Protein AF-0000000071972652 (afdb_homodimer)

Sequence (276 aa):
MTGNQLDVIIDKKPIRALVDSGASFSVISDKYRRFLKKVLFADAKSVMLKVADGNFVRPIGKCVLRVRINNRELPFEFIVLSHCSHDVILGWDFLEASQAVIDCGQNELVLEDICRDSQRLTPGICMPPGTIHLSRILMTGNQLDVIIDKKPIRALVDSGASFSVISDKYRRFLKKVLFADAKSVMLKVADGNFVRPIGKCVLRVRINNRELPFEFIVLSHCSHDVILGWDFLEASQAVIDCGQNELVLEDICRDSQRLTPGICMPPGTIHLSRIL

Radius of gyration: 19.44 Å; Cα contacts (8 Å, |Δi|>4): 669; chains: 2; bounding box: 49×49×45 Å

Organism: Trichonephila clavipes (NCBI:txid2585209)

Structure (mmCIF, N/CA/C/O backbone):
data_AF-0000000071972652-model_v1
#
loop_
_entity.id
_entity.type
_entity.pdbx_description
1 polymer 'Transposon Ty3-I Gag-Pol polyprotein'
#
loop_
_atom_site.group_PDB
_atom_site.id
_atom_site.type_symbol
_atom_site.label_atom_id
_atom_site.label_alt_id
_atom_site.label_comp_id
_atom_site.label_asym_id
_atom_site.label_entity_id
_atom_site.label_seq_id
_atom_site.pdbx_PDB_ins_code
_atom_site.Cartn_x
_atom_site.Cartn_y
_atom_site.Cartn_z
_atom_site.occupancy
_atom_site.B_iso_or_equiv
_atom_site.auth_seq_id
_atom_site.auth_comp_id
_atom_site.auth_asym_id
_atom_site.auth_atom_id
_atom_site.pdbx_PDB_model_num
ATOM 1 N N . MET A 1 1 ? -10.797 -10.258 13.766 1 30.39 1 MET A N 1
ATOM 2 C CA . MET A 1 1 ? -10.359 -10.805 12.484 1 30.39 1 MET A CA 1
ATOM 3 C C . MET A 1 1 ? -10.211 -9.695 11.445 1 30.39 1 MET A C 1
ATOM 5 O O . MET A 1 1 ? -10.398 -9.93 10.25 1 30.39 1 MET A O 1
ATOM 9 N N . THR A 1 2 ? -10.133 -8.32 11.766 1 48.69 2 THR A N 1
ATOM 10 C CA . THR A 1 2 ? -10.188 -6.891 11.469 1 48.69 2 THR A CA 1
ATOM 11 C C . THR A 1 2 ? -8.891 -6.422 10.812 1 48.69 2 THR A C 1
ATOM 13 O O . THR A 1 2 ? -7.801 -6.844 11.203 1 48.69 2 THR A O 1
ATOM 16 N N . GLY A 1 3 ? -8.734 -6.484 9.391 1 73.44 3 GLY A N 1
ATOM 17 C CA . GLY A 1 3 ? -7.449 -5.969 8.93 1 73.44 3 GLY A CA 1
ATOM 18 C C . GLY A 1 3 ? -7.383 -5.793 7.426 1 73.44 3 GLY A C 1
ATOM 19 O O . GLY A 1 3 ? -8.422 -5.742 6.758 1 73.44 3 GLY A O 1
ATOM 20 N N . ASN A 1 4 ? -6.367 -5.473 6.852 1 89.19 4 ASN A N 1
ATOM 21 C CA . ASN A 1 4 ? -6.078 -5.168 5.457 1 89.19 4 ASN A CA 1
ATOM 22 C C . ASN A 1 4 ? -5.613 -6.406 4.695 1 89.19 4 ASN A C 1
ATOM 24 O O . ASN A 1 4 ? -4.887 -6.293 3.705 1 89.19 4 ASN A O 1
ATOM 28 N N . GLN A 1 5 ? -6.055 -7.641 5.215 1 91.5 5 GLN A N 1
ATOM 29 C CA . GLN A 1 5 ? -5.676 -8.883 4.543 1 91.5 5 GLN A CA 1
ATOM 30 C C . GLN A 1 5 ? -6.906 -9.68 4.121 1 91.5 5 GLN A C 1
ATOM 32 O O . GLN A 1 5 ? -7.969 -9.562 4.738 1 91.5 5 GLN A O 1
ATOM 37 N N . LEU A 1 6 ? -6.766 -10.477 3.072 1 88.5 6 LEU A N 1
ATOM 38 C CA . LEU A 1 6 ? -7.84 -11.266 2.469 1 88.5 6 LEU A CA 1
ATOM 39 C C . LEU A 1 6 ? -7.438 -12.727 2.348 1 88.5 6 LEU A C 1
ATOM 41 O O . LEU A 1 6 ? -6.328 -13.039 1.909 1 88.5 6 LEU A O 1
ATOM 45 N N . ASP A 1 7 ? -8.344 -13.57 2.762 1 88.38 7 ASP A N 1
ATOM 46 C CA . ASP A 1 7 ? -8.133 -14.992 2.508 1 88.38 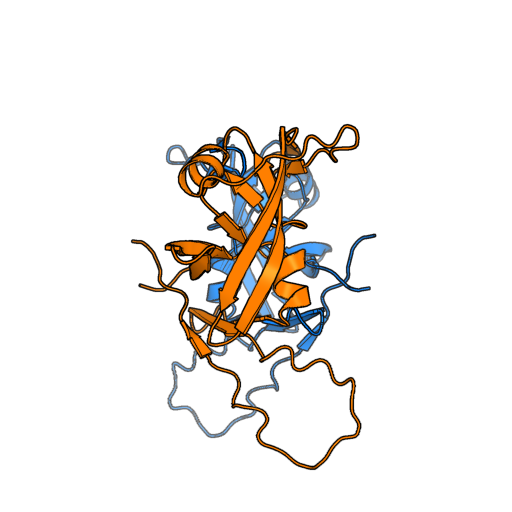7 ASP A CA 1
ATOM 47 C C . ASP A 1 7 ? -8.477 -15.352 1.064 1 88.38 7 ASP A C 1
ATOM 49 O O . ASP A 1 7 ? -9.617 -15.18 0.629 1 88.38 7 ASP A O 1
ATOM 53 N N . VAL A 1 8 ? -7.477 -15.852 0.406 1 89.56 8 VAL A N 1
ATOM 54 C CA . VAL A 1 8 ? -7.672 -16.234 -0.991 1 89.56 8 VAL A CA 1
ATOM 55 C C . VAL A 1 8 ? -7.023 -17.594 -1.255 1 89.56 8 VAL A C 1
ATOM 57 O O . VAL A 1 8 ? -6.25 -18.078 -0.432 1 89.56 8 VAL A O 1
ATOM 60 N N . ILE A 1 9 ? -7.547 -18.172 -2.346 1 93.06 9 ILE A N 1
ATOM 61 C CA . ILE A 1 9 ? -6.902 -19.391 -2.814 1 93.06 9 ILE A CA 1
ATOM 62 C C . ILE A 1 9 ? -6.051 -19.094 -4.047 1 93.06 9 ILE A C 1
ATOM 64 O O . ILE A 1 9 ? -6.547 -18.531 -5.027 1 93.06 9 ILE A O 1
ATOM 68 N N . ILE A 1 10 ? -4.781 -19.391 -3.92 1 96.31 10 ILE A N 1
ATOM 69 C CA . ILE A 1 10 ? -3.865 -19.219 -5.043 1 96.31 10 ILE A CA 1
ATOM 70 C C . ILE A 1 10 ? -3.23 -20.547 -5.406 1 96.31 10 ILE A C 1
ATOM 72 O O . ILE A 1 10 ? -2.588 -21.188 -4.57 1 96.31 10 ILE A O 1
ATOM 76 N N . ASP A 1 11 ? -3.43 -20.922 -6.645 1 97 11 ASP A N 1
ATOM 77 C CA . ASP A 1 11 ? -2.961 -22.219 -7.137 1 97 11 ASP A CA 1
ATOM 78 C C . ASP A 1 11 ? -3.334 -23.344 -6.176 1 97 11 ASP A C 1
ATOM 80 O O . ASP A 1 11 ? -2.48 -24.141 -5.781 1 97 11 ASP A O 1
ATOM 84 N N . LYS A 1 12 ? -4.59 -23.25 -5.77 1 94.5 12 LYS A N 1
ATOM 85 C CA . LYS A 1 12 ? -5.254 -24.281 -4.984 1 94.5 12 LYS A CA 1
ATOM 86 C C . LYS A 1 12 ? -4.75 -24.297 -3.545 1 94.5 12 LYS A C 1
ATOM 88 O O . LYS A 1 12 ? -5.043 -25.219 -2.785 1 94.5 12 LYS A O 1
ATOM 93 N N . LYS A 1 13 ? -3.951 -23.344 -3.119 1 96.81 13 LYS A N 1
ATOM 94 C CA . LYS A 1 13 ? -3.467 -23.203 -1.75 1 96.81 13 LYS A CA 1
ATOM 95 C C . LYS A 1 13 ? -4.074 -21.984 -1.072 1 96.81 13 LYS A C 1
ATOM 97 O O . LYS A 1 13 ? -4.062 -20.891 -1.634 1 96.81 13 LYS A O 1
ATOM 102 N N . PRO A 1 14 ? -4.719 -22.25 0.151 1 95 14 PRO A N 1
ATOM 103 C CA . PRO A 1 14 ? -5.223 -21.078 0.883 1 95 14 PRO A CA 1
ATOM 104 C C . PRO A 1 14 ? -4.102 -20.188 1.397 1 95 14 PRO A C 1
ATOM 106 O O . PRO A 1 14 ? -3.064 -20.672 1.848 1 95 14 PRO A O 1
ATOM 109 N N . ILE A 1 15 ? -4.211 -18.875 1.271 1 94.62 15 ILE A N 1
ATOM 110 C CA . ILE A 1 15 ? -3.213 -17.922 1.741 1 94.62 15 ILE A CA 1
ATOM 111 C C . ILE A 1 15 ? -3.898 -16.609 2.143 1 94.62 15 ILE A C 1
ATOM 113 O O . ILE A 1 15 ? -4.957 -16.266 1.612 1 94.62 15 ILE A O 1
ATOM 117 N N . ARG A 1 16 ? -3.324 -15.977 3.064 1 93.5 16 ARG A N 1
ATOM 118 C CA . ARG A 1 16 ? -3.738 -14.625 3.434 1 93.5 16 ARG A CA 1
ATOM 119 C C . ARG A 1 16 ? -2.91 -13.578 2.699 1 93.5 16 ARG A C 1
ATOM 121 O O . ARG A 1 16 ? -1.702 -13.469 2.916 1 93.5 16 ARG A O 1
ATOM 128 N N . ALA A 1 17 ? -3.564 -12.812 1.836 1 94.75 17 ALA A N 1
ATOM 129 C CA . ALA A 1 17 ? -2.879 -11.828 1.003 1 94.75 17 ALA A CA 1
ATOM 130 C C . ALA A 1 17 ? -3.111 -10.414 1.524 1 94.75 17 ALA A C 1
ATOM 132 O O . ALA A 1 17 ? -4.215 -10.078 1.962 1 94.75 17 ALA A O 1
ATOM 133 N N . LEU A 1 18 ? -2.068 -9.648 1.487 1 96 18 LEU A N 1
ATOM 134 C CA . LEU A 1 18 ? -2.225 -8.227 1.798 1 96 18 LEU A CA 1
ATOM 135 C C . LEU A 1 18 ? -2.963 -7.508 0.676 1 96 18 LEU A C 1
ATOM 137 O O . LEU A 1 18 ? -2.637 -7.68 -0.5 1 96 18 LEU A O 1
ATOM 141 N N . VAL A 1 19 ? -4.008 -6.777 0.982 1 94.94 19 VAL A N 1
ATOM 142 C CA . VAL A 1 19 ? -4.691 -5.891 0.045 1 94.94 19 VAL A CA 1
ATOM 143 C C . VAL A 1 19 ? -4.031 -4.512 0.059 1 94.94 19 VAL A C 1
ATOM 145 O O . VAL A 1 19 ? -4.074 -3.809 1.069 1 94.94 19 VAL A O 1
ATOM 148 N N . ASP A 1 20 ? -3.463 -4.137 -1.058 1 95.25 20 ASP A N 1
ATOM 149 C CA . ASP A 1 20 ? -2.625 -2.941 -1.092 1 95.25 20 ASP A CA 1
ATOM 150 C C . ASP A 1 20 ? -3.006 -2.037 -2.262 1 95.25 20 ASP A C 1
ATOM 152 O O . ASP A 1 20 ? -2.459 -2.17 -3.359 1 95.25 20 ASP A O 1
ATOM 156 N N . SER A 1 21 ? -3.873 -1.081 -2.014 1 94.69 21 SER A N 1
ATOM 157 C CA . SER A 1 21 ? -4.305 -0.151 -3.051 1 94.69 21 SER A CA 1
ATOM 158 C C . SER A 1 21 ? -3.186 0.812 -3.432 1 94.69 21 SER A C 1
ATOM 160 O O . SER A 1 21 ? -3.275 1.51 -4.445 1 94.69 21 SER A O 1
ATOM 162 N N . GLY A 1 22 ? -2.117 0.869 -2.68 1 95.31 22 GLY A N 1
ATOM 163 C CA . GLY A 1 22 ? -0.995 1.743 -2.979 1 95.31 22 GLY A CA 1
ATOM 164 C C . GLY A 1 22 ? 0.024 1.11 -3.906 1 95.31 22 GLY A C 1
ATOM 165 O O . GLY A 1 22 ? 0.873 1.804 -4.473 1 95.31 22 GLY A O 1
ATOM 166 N N . ALA A 1 23 ? 0.011 -0.151 -3.973 1 95.62 23 ALA A N 1
ATOM 167 C CA . ALA A 1 23 ? 0.896 -0.875 -4.883 1 95.62 23 ALA A CA 1
ATOM 168 C C . ALA A 1 23 ? 0.308 -0.934 -6.289 1 95.62 23 ALA A C 1
ATOM 170 O O . ALA A 1 23 ? -0.801 -1.438 -6.484 1 95.62 23 ALA A O 1
ATOM 171 N N . SER A 1 24 ? 1.055 -0.468 -7.227 1 93.62 24 SER A N 1
ATOM 172 C CA . SER A 1 24 ? 0.587 -0.474 -8.609 1 93.62 24 SER A CA 1
ATOM 173 C C . SER A 1 24 ? 0.413 -1.897 -9.133 1 93.62 24 SER A C 1
ATOM 175 O O . SER A 1 24 ? -0.514 -2.176 -9.891 1 93.62 24 SER A O 1
ATOM 177 N N . PHE A 1 25 ? 1.275 -2.807 -8.57 1 94.75 25 PHE A N 1
ATOM 178 C CA . PHE A 1 25 ? 1.298 -4.172 -9.094 1 94.75 25 PHE A CA 1
ATOM 179 C C . PHE A 1 25 ? 1.158 -5.18 -7.957 1 94.75 25 PHE A C 1
ATOM 181 O O . PHE A 1 25 ? 1.588 -4.922 -6.832 1 94.75 25 PHE A O 1
ATOM 188 N N . SER A 1 26 ? 0.604 -6.324 -8.32 1 96.69 26 SER A N 1
ATOM 189 C CA . SER A 1 26 ? 0.567 -7.461 -7.406 1 96.69 26 SER A CA 1
ATOM 190 C C . SER A 1 26 ? 1.92 -8.164 -7.34 1 96.69 26 SER A C 1
ATOM 192 O O . SER A 1 26 ? 2.613 -8.281 -8.352 1 96.69 26 SER A O 1
ATOM 194 N N . VAL A 1 27 ? 2.236 -8.602 -6.16 1 97.5 27 VAL A N 1
ATOM 195 C CA . VAL A 1 27 ? 3.574 -9.125 -5.902 1 97.5 27 VAL A CA 1
ATOM 196 C C . VAL A 1 27 ? 3.48 -10.453 -5.16 1 97.5 27 VAL A C 1
ATOM 198 O O . VAL A 1 27 ? 2.592 -10.648 -4.328 1 97.5 27 VAL A O 1
ATOM 201 N N . ILE A 1 28 ? 4.363 -11.344 -5.43 1 98.44 28 ILE A N 1
ATOM 202 C CA . ILE A 1 28 ? 4.551 -12.57 -4.668 1 98.44 28 ILE A CA 1
ATOM 203 C C . ILE A 1 28 ? 6.02 -12.703 -4.262 1 98.44 28 ILE A C 1
ATOM 205 O O . ILE A 1 28 ? 6.914 -12.297 -5.004 1 98.44 28 ILE A O 1
ATOM 209 N N . SER A 1 29 ? 6.234 -13.227 -3.1 1 98.31 29 SER A N 1
ATOM 210 C CA . SER A 1 29 ? 7.605 -13.516 -2.686 1 98.31 29 SER A CA 1
ATOM 211 C C . SER A 1 29 ? 8.172 -14.719 -3.436 1 98.31 29 SER A C 1
ATOM 213 O O . SER A 1 29 ? 7.441 -15.664 -3.744 1 98.31 29 SER A O 1
ATOM 215 N N . ASP A 1 30 ? 9.5 -14.648 -3.646 1 98.06 30 ASP A N 1
ATOM 216 C CA . ASP A 1 30 ? 10.133 -15.781 -4.309 1 98.06 30 ASP A CA 1
ATOM 217 C C . ASP A 1 30 ? 9.984 -17.047 -3.48 1 98.06 30 ASP A C 1
ATOM 219 O O . ASP A 1 30 ? 9.828 -18.141 -4.031 1 98.06 30 ASP A O 1
ATOM 223 N N . LYS A 1 31 ? 10.094 -16.906 -2.203 1 98.25 31 LYS A N 1
ATOM 224 C CA . LYS A 1 31 ? 9.914 -18.047 -1.309 1 98.25 31 LYS A CA 1
ATOM 225 C C . LYS A 1 31 ? 8.57 -18.719 -1.55 1 98.25 31 LYS A C 1
ATOM 227 O O . LYS A 1 31 ? 8.508 -19.953 -1.695 1 98.25 31 LYS A O 1
ATOM 232 N N . TYR A 1 32 ? 7.555 -17.969 -1.683 1 98.62 32 TYR A N 1
ATOM 233 C CA . TYR A 1 32 ? 6.23 -18.547 -1.839 1 98.62 32 TYR A CA 1
ATOM 234 C C . TYR A 1 32 ? 6.027 -19.062 -3.256 1 98.62 32 TYR A C 1
ATOM 236 O O . TYR A 1 32 ? 5.367 -20.094 -3.459 1 98.62 32 TYR A O 1
ATOM 244 N N . ARG A 1 33 ? 6.465 -18.312 -4.199 1 98.31 33 ARG A N 1
ATOM 245 C CA . ARG A 1 33 ? 6.434 -18.797 -5.578 1 98.31 33 ARG A CA 1
ATOM 246 C C . ARG A 1 33 ? 7.031 -20.188 -5.68 1 98.31 33 ARG A C 1
ATOM 248 O O . ARG A 1 33 ? 6.477 -21.062 -6.355 1 98.31 33 ARG A O 1
ATOM 255 N N . ARG A 1 34 ? 8.172 -20.391 -5.059 1 98.44 34 ARG A N 1
ATOM 256 C CA . ARG A 1 34 ? 8.844 -21.688 -5.066 1 98.44 34 ARG A CA 1
ATOM 257 C C . ARG A 1 34 ? 8.016 -22.75 -4.352 1 98.44 34 ARG A C 1
ATOM 259 O O . ARG A 1 34 ? 7.957 -23.906 -4.785 1 98.44 34 ARG A O 1
ATOM 266 N N . PHE A 1 35 ? 7.477 -22.312 -3.283 1 98.44 35 PHE A N 1
ATOM 267 C CA . PHE A 1 35 ? 6.59 -23.203 -2.549 1 98.44 35 PHE A CA 1
ATOM 268 C C . PHE A 1 35 ? 5.465 -23.719 -3.443 1 98.44 35 PHE A C 1
ATOM 270 O O . PHE A 1 35 ? 5.105 -24.891 -3.391 1 98.44 35 PHE A O 1
ATOM 277 N N . LEU A 1 36 ? 4.934 -22.844 -4.32 1 98.06 36 LEU A N 1
ATOM 278 C CA . LEU A 1 36 ? 3.844 -23.188 -5.227 1 98.06 36 LEU A CA 1
ATOM 279 C C . LEU A 1 36 ? 4.375 -23.922 -6.457 1 98.06 36 LEU A C 1
ATOM 281 O O . LEU A 1 36 ? 3.598 -24.344 -7.316 1 98.06 36 LEU A O 1
ATOM 285 N N . LYS A 1 37 ? 5.691 -23.953 -6.609 1 97.88 37 LYS A N 1
ATOM 286 C CA . LYS A 1 37 ? 6.363 -24.594 -7.734 1 97.88 37 LYS A CA 1
ATOM 287 C C . LYS A 1 37 ? 5.984 -23.922 -9.055 1 97.88 37 LYS A C 1
ATOM 289 O O . LYS A 1 37 ? 5.66 -24.594 -10.031 1 97.88 37 LYS A O 1
ATOM 294 N N . LYS A 1 38 ? 6.035 -22.625 -9.062 1 97.75 38 LYS A N 1
ATOM 295 C CA . LYS A 1 38 ? 5.676 -21.859 -10.258 1 97.75 38 LYS A CA 1
ATOM 296 C C . LYS A 1 38 ? 6.922 -21.406 -11.008 1 97.75 38 LYS A C 1
ATOM 298 O O . LYS A 1 38 ? 7.926 -21.031 -10.398 1 97.75 38 LYS A O 1
ATOM 303 N N . VAL A 1 39 ? 6.852 -21.391 -12.25 1 97.06 39 VAL A N 1
ATOM 304 C CA . VAL A 1 39 ? 7.953 -20.969 -13.109 1 97.06 39 VAL A CA 1
ATOM 305 C C . VAL A 1 39 ? 8.18 -19.469 -12.969 1 97.06 39 VAL A C 1
ATOM 307 O O . VAL A 1 39 ? 7.219 -18.688 -12.891 1 97.06 39 VAL A O 1
ATOM 310 N N . LEU A 1 40 ? 9.422 -19.078 -12.938 1 96.56 40 LEU A N 1
ATOM 311 C CA . LEU A 1 40 ? 9.828 -17.672 -12.945 1 96.56 40 LEU A CA 1
ATOM 312 C C . LEU A 1 40 ? 10.203 -17.219 -14.352 1 96.56 40 LEU A C 1
ATOM 314 O O . LEU A 1 40 ? 11.062 -17.828 -14.992 1 96.56 40 LEU A O 1
ATOM 318 N N . PHE A 1 41 ? 9.539 -16.172 -14.812 1 95.06 41 PHE A N 1
ATOM 319 C CA . PHE A 1 41 ? 9.891 -15.578 -16.094 1 95.06 41 PHE A CA 1
ATOM 320 C C . PHE A 1 41 ? 10.766 -14.352 -15.906 1 95.06 41 PHE A C 1
ATOM 322 O O . PHE A 1 41 ? 10.312 -13.328 -15.383 1 95.06 41 PHE A O 1
ATOM 329 N N . ALA A 1 42 ? 12.008 -14.562 -16.266 1 86.88 42 ALA A N 1
ATOM 330 C CA . ALA A 1 42 ? 12.914 -13.43 -16.156 1 86.88 42 ALA A CA 1
ATOM 331 C C . ALA A 1 42 ? 12.555 -12.344 -17.172 1 86.88 42 ALA A C 1
ATOM 333 O O . ALA A 1 42 ? 12.133 -12.641 -18.281 1 86.88 42 ALA A O 1
ATOM 334 N N . ASP A 1 43 ? 12.234 -11.188 -16.656 1 73.12 43 ASP A N 1
ATOM 335 C CA . ASP A 1 43 ? 11.914 -10.086 -17.562 1 73.12 43 ASP A CA 1
ATOM 336 C C . ASP A 1 43 ? 12.984 -9 -17.5 1 73.12 43 ASP A C 1
ATOM 338 O O . ASP A 1 43 ? 13.133 -8.32 -16.484 1 73.12 43 ASP A O 1
ATOM 342 N N . ALA A 1 44 ? 13.867 -8.969 -18.594 1 63.59 44 ALA A N 1
ATOM 343 C CA . ALA A 1 44 ? 14.906 -7.953 -18.703 1 63.59 44 ALA A CA 1
ATOM 344 C C . ALA A 1 44 ? 14.328 -6.551 -18.562 1 63.59 44 ALA A C 1
ATOM 346 O O . ALA A 1 44 ? 15.039 -5.609 -18.203 1 63.59 44 ALA A O 1
ATOM 347 N N . LYS A 1 45 ? 13.117 -6.539 -18.859 1 66 45 LYS A N 1
ATOM 348 C CA . LYS A 1 45 ? 12.523 -5.207 -18.859 1 66 45 LYS A CA 1
ATOM 349 C C . LYS A 1 45 ? 11.797 -4.926 -17.547 1 66 45 LYS A C 1
ATOM 351 O O . LYS A 1 45 ? 10.945 -4.039 -17.484 1 66 45 LYS A O 1
ATOM 356 N N . SER A 1 46 ? 12.297 -5.633 -16.562 1 72.69 46 SER A N 1
ATOM 357 C CA . SER A 1 46 ? 11.602 -5.535 -15.289 1 72.69 46 SER A CA 1
ATOM 358 C C . SER A 1 46 ? 11.594 -4.102 -14.773 1 72.69 46 SER A C 1
ATOM 360 O O . SER A 1 46 ? 12.602 -3.396 -14.867 1 72.69 46 SER A O 1
ATOM 362 N N . VAL A 1 47 ? 10.469 -3.549 -14.547 1 78.25 47 VAL A N 1
ATOM 363 C CA . VAL A 1 47 ? 10.273 -2.217 -13.984 1 78.25 47 VAL A CA 1
ATOM 364 C C . VAL A 1 47 ? 10.734 -2.195 -12.531 1 78.25 47 VAL A C 1
ATOM 366 O O . VAL A 1 47 ? 10.492 -3.143 -11.781 1 78.25 47 VAL A O 1
ATOM 369 N N . MET A 1 48 ? 11.523 -1.211 -12.18 1 90.69 48 MET A N 1
ATOM 370 C CA . MET A 1 48 ? 11.859 -0.964 -10.781 1 90.69 48 MET A CA 1
ATOM 371 C C . MET A 1 48 ? 10.633 -0.529 -9.984 1 90.69 48 MET A C 1
ATOM 373 O O . MET A 1 48 ? 9.844 0.291 -10.461 1 90.69 48 MET A O 1
ATOM 377 N N . LEU A 1 49 ? 10.484 -1.141 -8.828 1 92.94 49 LEU A N 1
ATOM 378 C CA . LEU A 1 49 ? 9.367 -0.771 -7.969 1 92.94 49 LEU A CA 1
ATOM 379 C C . LEU A 1 49 ? 9.805 0.241 -6.914 1 92.94 49 LEU A C 1
ATOM 381 O O . LEU A 1 49 ? 10.781 0.012 -6.199 1 92.94 49 LEU A O 1
ATOM 385 N N . LYS A 1 50 ? 9.141 1.38 -6.867 1 93.56 50 LYS A N 1
ATOM 386 C CA . LYS A 1 50 ? 9.375 2.348 -5.801 1 93.56 50 LYS A CA 1
ATOM 387 C C . LYS A 1 50 ? 8.648 1.944 -4.52 1 93.56 50 LYS A C 1
ATOM 389 O O . LYS A 1 50 ? 7.457 1.626 -4.555 1 93.56 50 LYS A O 1
ATOM 394 N N . VAL A 1 51 ? 9.383 1.875 -3.43 1 93.81 51 VAL A N 1
ATOM 395 C CA . VAL A 1 51 ? 8.766 1.481 -2.166 1 93.81 51 VAL A CA 1
ATOM 396 C C . VAL A 1 51 ? 8.594 2.705 -1.269 1 93.81 51 VAL A C 1
ATOM 398 O O . VAL A 1 51 ? 9.031 3.805 -1.621 1 93.81 51 VAL A O 1
ATOM 401 N N . ALA A 1 52 ? 7.969 2.598 -0.161 1 92.75 52 ALA A N 1
ATOM 402 C CA . ALA A 1 52 ? 7.461 3.697 0.655 1 92.75 52 ALA A CA 1
ATOM 403 C C . ALA A 1 52 ? 8.586 4.645 1.059 1 92.75 52 ALA A C 1
ATOM 405 O O . ALA A 1 52 ? 8.383 5.859 1.13 1 92.75 52 ALA A O 1
ATOM 406 N N . ASP A 1 53 ? 9.727 4.133 1.285 1 92.12 53 ASP A N 1
ATOM 407 C CA . ASP A 1 53 ? 10.812 4.98 1.757 1 92.12 53 ASP A CA 1
ATOM 408 C C . ASP A 1 53 ? 11.531 5.66 0.589 1 92.12 53 ASP A C 1
ATOM 410 O O . ASP A 1 53 ? 12.57 6.289 0.773 1 92.12 53 ASP A O 1
ATOM 414 N N . GLY A 1 54 ? 11.031 5.453 -0.579 1 93.25 54 GLY A N 1
ATOM 415 C CA . GLY A 1 54 ? 11.555 6.145 -1.745 1 93.25 54 GLY A CA 1
ATOM 416 C C . GLY A 1 54 ? 12.602 5.34 -2.496 1 93.25 54 GLY A C 1
ATOM 417 O O . GLY A 1 54 ? 13.008 5.715 -3.596 1 93.25 54 GLY A O 1
ATOM 418 N N . ASN A 1 55 ? 13.055 4.238 -1.954 1 93.06 55 ASN A N 1
ATOM 419 C CA . ASN A 1 55 ? 14.008 3.381 -2.643 1 93.06 55 ASN A CA 1
ATOM 420 C C . ASN A 1 55 ? 13.336 2.555 -3.736 1 93.06 55 ASN A C 1
ATOM 422 O O . ASN A 1 55 ? 12.109 2.449 -3.771 1 93.06 55 ASN A O 1
ATOM 426 N N . PHE A 1 56 ? 14.227 2.055 -4.543 1 93.81 56 PHE A N 1
ATOM 427 C CA . PHE A 1 56 ? 13.742 1.196 -5.617 1 93.81 56 PHE A CA 1
ATOM 428 C C . PHE A 1 56 ? 14.172 -0.249 -5.387 1 93.81 56 PHE A C 1
ATOM 430 O O . PHE A 1 56 ? 15.25 -0.507 -4.848 1 93.81 56 PHE A O 1
ATOM 437 N N . VAL A 1 57 ? 13.281 -1.157 -5.816 1 93.69 57 VAL A N 1
ATOM 438 C CA . VAL A 1 57 ? 13.586 -2.582 -5.734 1 93.69 57 VAL A CA 1
ATOM 439 C C . VAL A 1 57 ? 13.469 -3.215 -7.121 1 93.69 57 VAL A C 1
ATOM 441 O O . VAL A 1 57 ? 12.523 -2.938 -7.859 1 93.69 57 VAL A O 1
ATOM 444 N N . ARG A 1 58 ? 14.461 -4.039 -7.391 1 93.81 58 ARG A N 1
ATOM 445 C CA . ARG A 1 58 ? 14.445 -4.75 -8.664 1 93.81 58 ARG A CA 1
ATOM 446 C C . ARG A 1 58 ? 13.758 -6.105 -8.523 1 93.81 58 ARG A C 1
ATOM 448 O O . ARG A 1 58 ? 14.242 -6.973 -7.789 1 93.81 58 ARG A O 1
ATOM 455 N N . PRO A 1 59 ? 12.688 -6.332 -9.195 1 95.62 59 PRO A N 1
ATOM 456 C CA . PRO A 1 59 ? 12.109 -7.676 -9.211 1 95.62 59 PRO A CA 1
ATOM 457 C C . PRO A 1 59 ? 13.023 -8.703 -9.883 1 95.62 59 PRO A C 1
ATOM 459 O O . PRO A 1 59 ? 13.844 -8.344 -10.727 1 95.62 59 PRO A O 1
ATOM 462 N N . ILE A 1 60 ? 12.898 -9.922 -9.5 1 95.5 60 ILE A N 1
ATOM 463 C CA . ILE A 1 60 ? 13.727 -10.953 -10.109 1 95.5 60 ILE A CA 1
ATOM 464 C C . ILE A 1 60 ? 13 -11.562 -11.312 1 95.5 60 ILE A C 1
ATOM 466 O O . ILE A 1 60 ? 13.578 -12.344 -12.062 1 95.5 60 ILE A O 1
ATOM 470 N N . GLY A 1 61 ? 11.703 -11.18 -11.492 1 96.25 61 GLY A N 1
ATOM 471 C CA . GLY A 1 61 ? 10.906 -11.656 -12.609 1 96.25 61 GLY A CA 1
ATOM 472 C C . GLY A 1 61 ? 9.414 -11.586 -12.359 1 96.25 61 GLY A C 1
ATOM 473 O O . GLY A 1 61 ? 8.953 -10.766 -11.57 1 96.25 61 GLY A O 1
ATOM 474 N N . LYS A 1 62 ? 8.703 -12.328 -13.18 1 96.88 62 LYS A N 1
ATOM 475 C CA . LYS A 1 62 ? 7.246 -12.43 -13.07 1 96.88 62 LYS A CA 1
ATOM 476 C C . LYS A 1 62 ? 6.793 -13.883 -13.078 1 96.88 62 LYS A C 1
ATOM 478 O O . LYS A 1 62 ? 7.543 -14.773 -13.484 1 96.88 62 LYS A O 1
ATOM 483 N N . CYS A 1 63 ? 5.656 -14.117 -12.617 1 96.94 63 CYS A N 1
ATOM 484 C CA . CYS A 1 63 ? 5.012 -15.422 -12.719 1 96.94 63 CYS A CA 1
ATOM 485 C C . CYS A 1 63 ? 3.5 -15.281 -12.852 1 96.94 63 CYS A C 1
ATOM 487 O O . CYS A 1 63 ? 2.951 -14.211 -12.586 1 96.94 63 CYS A O 1
ATOM 489 N N . VAL A 1 64 ? 2.883 -16.281 -13.352 1 97.38 64 VAL A N 1
ATOM 490 C CA . VAL A 1 64 ? 1.43 -16.312 -13.484 1 97.38 64 VAL A CA 1
ATOM 491 C C . VAL A 1 64 ? 0.833 -17.312 -12.492 1 97.38 64 VAL A C 1
ATOM 493 O O . VAL A 1 64 ? 1.279 -18.453 -12.414 1 97.38 64 VAL A O 1
ATOM 496 N N . LEU A 1 65 ? -0.102 -16.859 -11.75 1 97.69 65 LEU A N 1
ATOM 497 C CA . LEU A 1 65 ? -0.788 -17.688 -10.766 1 97.69 65 LEU A CA 1
ATOM 498 C C . LEU A 1 65 ? -2.291 -17.719 -11.031 1 97.69 65 LEU A C 1
ATOM 500 O O . LEU A 1 65 ? -2.828 -16.797 -11.664 1 97.69 65 LEU A O 1
ATOM 504 N N . ARG A 1 66 ? -2.912 -18.734 -10.562 1 96.44 66 ARG A N 1
ATOM 505 C CA . ARG A 1 66 ? -4.371 -18.797 -10.602 1 96.44 66 ARG A CA 1
ATOM 506 C C . ARG A 1 66 ? -4.977 -18.344 -9.273 1 96.44 66 ARG A C 1
ATOM 508 O O . ARG A 1 66 ? -4.773 -19 -8.242 1 96.44 66 ARG A O 1
ATOM 515 N N . VAL A 1 67 ? -5.66 -17.312 -9.312 1 94.31 67 VAL A N 1
ATOM 516 C CA . VAL A 1 67 ? -6.273 -16.75 -8.117 1 94.31 67 VAL A CA 1
ATOM 517 C C . VAL A 1 67 ? -7.762 -17.094 -8.086 1 94.31 67 VAL A C 1
ATOM 519 O O . VAL A 1 67 ? -8.484 -16.859 -9.062 1 94.31 67 VAL A O 1
ATOM 522 N N . ARG A 1 68 ? -8.148 -17.641 -7.066 1 88.94 68 ARG A N 1
ATOM 523 C CA . ARG A 1 68 ? -9.562 -17.969 -6.898 1 88.94 68 ARG A CA 1
ATOM 524 C C . ARG A 1 68 ? -10.203 -17.094 -5.824 1 88.94 68 ARG A C 1
ATOM 526 O O . ARG A 1 68 ? -9.742 -17.078 -4.68 1 88.94 68 ARG A O 1
ATOM 533 N N . ILE A 1 69 ? -11.078 -16.375 -6.219 1 76.38 69 ILE A N 1
ATOM 534 C CA . ILE A 1 69 ? -11.922 -15.609 -5.316 1 76.38 69 ILE A CA 1
ATOM 535 C C . ILE A 1 69 ? -13.391 -15.984 -5.531 1 76.38 69 ILE A C 1
ATOM 537 O O . ILE A 1 69 ? -13.883 -15.969 -6.66 1 76.38 69 ILE A O 1
ATOM 541 N N . ASN A 1 70 ? -13.961 -16.328 -4.43 1 72.25 70 ASN A N 1
ATOM 542 C CA . ASN A 1 70 ? -15.312 -16.891 -4.512 1 72.25 70 ASN A CA 1
ATOM 543 C C . ASN A 1 70 ? -15.375 -18.062 -5.48 1 72.25 70 ASN A C 1
ATOM 545 O O . ASN A 1 70 ? -14.641 -19.047 -5.324 1 72.25 70 ASN A O 1
ATOM 549 N N . ASN A 1 71 ? -16 -18.078 -6.523 1 70.88 71 ASN A N 1
ATOM 550 C CA . ASN A 1 71 ? -16.156 -19.25 -7.395 1 70.88 71 ASN A CA 1
ATOM 551 C C . ASN A 1 71 ? -15.562 -19 -8.773 1 70.88 71 ASN A C 1
ATOM 553 O O . ASN A 1 71 ? -15.914 -19.672 -9.742 1 70.88 71 ASN A O 1
ATOM 557 N N . ARG A 1 72 ? -14.711 -18.094 -8.789 1 78.56 72 ARG A N 1
ATOM 558 C CA . ARG A 1 72 ? -14.031 -17.797 -10.047 1 78.56 72 ARG A CA 1
ATOM 559 C C . ARG A 1 72 ? -12.516 -17.891 -9.891 1 78.56 72 ARG A C 1
ATOM 561 O O . ARG A 1 72 ? -11.969 -17.453 -8.875 1 78.56 72 ARG A O 1
ATOM 568 N N . GLU A 1 73 ? -11.961 -18.656 -10.828 1 87.62 73 GLU A N 1
ATOM 569 C CA . GLU A 1 73 ? -10.508 -18.781 -10.867 1 87.62 73 GLU A CA 1
ATOM 570 C C . GLU A 1 73 ? -9.93 -18.172 -12.141 1 87.62 73 GLU A C 1
ATOM 572 O O . GLU A 1 73 ? -10.359 -18.516 -13.25 1 87.62 73 GLU A O 1
ATOM 577 N N . LEU A 1 74 ? -9.031 -17.25 -12.07 1 87.06 74 LEU A N 1
ATOM 578 C CA . LEU A 1 74 ? -8.445 -16.609 -13.234 1 87.06 74 LEU A CA 1
ATOM 579 C C . LEU A 1 74 ? -6.93 -16.516 -13.094 1 87.06 74 LEU A C 1
ATOM 581 O O . LEU A 1 74 ? -6.414 -16.281 -12 1 87.06 74 LEU A O 1
ATOM 585 N N . PRO A 1 75 ? -6.348 -16.672 -14.289 1 95.06 75 PRO A N 1
ATOM 586 C CA . PRO A 1 75 ? -4.906 -16.422 -14.273 1 95.06 75 PRO A CA 1
ATOM 587 C C . PRO A 1 75 ? -4.559 -14.945 -14.117 1 95.06 75 PRO A C 1
ATOM 589 O O . PRO A 1 75 ? -5.254 -14.086 -14.664 1 95.06 75 PRO A O 1
ATOM 592 N N . PHE A 1 76 ? -3.51 -14.664 -13.328 1 95.75 76 PHE A N 1
ATOM 593 C CA . PHE A 1 76 ? -3.07 -13.297 -13.094 1 95.75 76 PHE A CA 1
ATOM 594 C C . PHE A 1 76 ? -1.554 -13.227 -12.961 1 95.75 76 PHE A C 1
ATOM 596 O O . PHE A 1 76 ? -0.934 -14.141 -12.414 1 95.75 76 PHE A O 1
ATOM 603 N N . GLU A 1 77 ? -0.966 -12.156 -13.422 1 96.56 77 GLU A N 1
ATOM 604 C CA . GLU A 1 77 ? 0.484 -11.992 -13.391 1 96.56 77 GLU A CA 1
ATOM 605 C C . GLU A 1 77 ? 0.935 -11.289 -12.117 1 96.56 77 GLU A C 1
ATOM 607 O O . GLU A 1 77 ? 0.336 -10.297 -11.711 1 96.56 77 GLU A O 1
ATOM 612 N N . PHE A 1 78 ? 1.928 -11.883 -11.539 1 96.88 78 PHE A N 1
ATOM 613 C CA . PHE A 1 78 ? 2.535 -11.312 -10.344 1 96.88 78 PHE A CA 1
ATOM 614 C C . PHE A 1 78 ? 4 -10.969 -10.594 1 96.88 78 PHE A C 1
ATOM 616 O O . PHE A 1 78 ? 4.699 -11.695 -11.305 1 96.88 78 PHE A O 1
ATOM 623 N N . ILE A 1 79 ? 4.43 -9.844 -10.023 1 96.94 79 ILE A N 1
ATOM 624 C CA . ILE A 1 79 ? 5.852 -9.539 -9.938 1 96.94 79 ILE A CA 1
ATOM 625 C C . ILE A 1 79 ? 6.477 -10.32 -8.789 1 96.94 79 ILE A C 1
ATOM 627 O O . ILE A 1 79 ? 5.891 -10.422 -7.707 1 96.94 79 ILE A O 1
ATOM 631 N N . VAL A 1 80 ? 7.664 -10.836 -9.008 1 97.25 80 VAL A N 1
ATOM 632 C CA . VAL A 1 80 ? 8.305 -11.648 -7.98 1 97.25 80 VAL A CA 1
ATOM 633 C C . VAL A 1 80 ? 9.461 -10.875 -7.348 1 97.25 80 VAL A C 1
ATOM 635 O O . VAL A 1 80 ? 10.352 -10.398 -8.047 1 97.25 80 VAL A O 1
ATOM 638 N N . LEU A 1 81 ? 9.461 -10.781 -6.055 1 96.88 81 LEU A N 1
ATOM 639 C CA . LEU A 1 81 ? 10.562 -10.188 -5.305 1 96.88 81 LEU A CA 1
ATOM 640 C C . LEU A 1 81 ? 11.328 -11.258 -4.527 1 96.88 81 LEU A C 1
ATOM 642 O O . LEU A 1 81 ? 10.727 -12.18 -3.971 1 96.88 81 LEU A O 1
ATOM 646 N N . SER A 1 82 ? 12.68 -11.031 -4.5 1 96.5 82 SER A N 1
ATOM 647 C CA . SER A 1 82 ? 13.5 -11.938 -3.703 1 96.5 82 SER A CA 1
ATOM 648 C C . SER A 1 82 ? 13.141 -11.852 -2.225 1 96.5 82 SER A C 1
ATOM 650 O O . SER A 1 82 ? 13.086 -12.875 -1.534 1 96.5 82 SER A O 1
ATOM 652 N N . HIS A 1 83 ? 12.969 -10.633 -1.748 1 96.12 83 HIS A N 1
ATOM 653 C CA . HIS A 1 83 ? 12.516 -10.344 -0.393 1 96.12 83 HIS A CA 1
ATOM 654 C C . HIS A 1 83 ? 11.266 -9.461 -0.406 1 96.12 83 HIS A C 1
ATOM 656 O O . HIS A 1 83 ? 11.211 -8.469 -1.134 1 96.12 83 HIS A O 1
ATOM 662 N N . CYS A 1 84 ? 10.297 -9.945 0.298 1 96.94 84 CYS A N 1
ATOM 663 C CA . CYS A 1 84 ? 9.008 -9.266 0.332 1 96.94 84 CYS A CA 1
ATOM 664 C C . CYS A 1 84 ? 8.43 -9.266 1.742 1 96.94 84 CYS A C 1
ATOM 666 O O . CYS A 1 84 ? 8.656 -10.203 2.512 1 96.94 84 CYS A O 1
ATOM 668 N N . SER A 1 85 ? 7.688 -8.281 2.006 1 96.5 85 SER A N 1
ATOM 669 C CA . SER A 1 85 ? 7.102 -8.156 3.338 1 96.5 85 SER A CA 1
ATOM 670 C C . SER A 1 85 ? 6.027 -9.211 3.574 1 96.5 85 SER A C 1
ATOM 672 O O . SER A 1 85 ? 5.754 -9.578 4.719 1 96.5 85 SER A O 1
ATOM 674 N N . HIS A 1 86 ? 5.367 -9.672 2.562 1 97.31 86 HIS A N 1
ATOM 675 C CA . HIS A 1 86 ? 4.293 -10.656 2.598 1 97.31 86 HIS A CA 1
ATOM 676 C C . HIS A 1 86 ? 4.496 -11.727 1.53 1 97.31 86 HIS A C 1
ATOM 678 O O . HIS A 1 86 ? 5.227 -11.516 0.56 1 97.31 86 HIS A O 1
ATOM 684 N N . ASP A 1 87 ? 3.869 -12.812 1.746 1 98 87 ASP A N 1
ATOM 685 C CA . ASP A 1 87 ? 3.928 -13.852 0.719 1 98 87 ASP A CA 1
ATOM 686 C C . ASP A 1 87 ? 3.229 -13.398 -0.56 1 98 87 ASP A C 1
ATOM 688 O O . ASP A 1 87 ? 3.699 -13.672 -1.664 1 98 87 ASP A O 1
ATOM 692 N N . VAL A 1 88 ? 2.078 -12.727 -0.375 1 97.5 88 VAL A N 1
ATOM 693 C CA . VAL A 1 88 ? 1.313 -12.219 -1.511 1 97.5 88 VAL A CA 1
ATOM 694 C C . VAL A 1 88 ? 0.768 -10.828 -1.19 1 97.5 88 VAL A C 1
ATOM 696 O O . VAL A 1 88 ? 0.207 -10.609 -0.115 1 97.5 88 VAL A O 1
ATOM 699 N N . ILE A 1 89 ? 0.977 -9.953 -2.066 1 97.38 89 ILE A N 1
ATOM 700 C CA . ILE A 1 89 ? 0.388 -8.617 -2.053 1 97.38 89 ILE A CA 1
ATOM 701 C C . ILE A 1 89 ? -0.504 -8.438 -3.277 1 97.38 89 ILE A C 1
ATOM 703 O O . ILE A 1 89 ? -0.052 -8.602 -4.414 1 97.38 89 ILE A O 1
ATOM 707 N N . LEU A 1 90 ? -1.747 -8.188 -3.057 1 95.75 90 LEU A N 1
ATOM 708 C CA . LEU A 1 90 ? -2.654 -7.832 -4.141 1 95.75 90 LEU A CA 1
ATOM 709 C C . LEU A 1 90 ? -2.682 -6.324 -4.355 1 95.75 90 LEU A C 1
ATOM 711 O O . LEU A 1 90 ? -3.195 -5.582 -3.514 1 95.75 90 LEU A O 1
ATOM 715 N N . GLY A 1 91 ? -2.148 -5.93 -5.445 1 95.88 91 GLY A N 1
ATOM 716 C CA . GLY A 1 91 ? -2.035 -4.512 -5.746 1 95.88 91 GLY A CA 1
ATOM 717 C C . GLY A 1 91 ? -3.207 -3.975 -6.547 1 95.88 91 GLY A C 1
ATOM 718 O O . GLY A 1 91 ? -4.207 -4.672 -6.734 1 95.88 91 GLY A O 1
ATOM 719 N N . TRP A 1 92 ? -3.014 -2.732 -6.973 1 93.75 92 TRP A N 1
ATOM 720 C CA . TRP A 1 92 ? -4.07 -2.016 -7.676 1 93.75 92 TRP A CA 1
ATOM 721 C C . TRP A 1 92 ? -4.453 -2.736 -8.969 1 93.75 92 TRP A C 1
ATOM 723 O O . TRP A 1 92 ? -5.625 -2.76 -9.352 1 93.75 92 TRP A O 1
ATOM 733 N N . ASP A 1 93 ? -3.537 -3.287 -9.688 1 92.06 93 ASP A N 1
ATOM 734 C CA . ASP A 1 93 ? -3.812 -4 -10.938 1 92.06 93 ASP A CA 1
ATOM 735 C C . ASP A 1 93 ? -4.844 -5.105 -10.719 1 92.06 93 ASP A C 1
ATOM 737 O O . ASP A 1 93 ? -5.832 -5.191 -11.453 1 92.06 93 ASP A O 1
ATOM 741 N N . PHE A 1 94 ? -4.641 -5.824 -9.688 1 92.31 94 PHE A N 1
ATOM 742 C CA . PHE A 1 94 ? -5.578 -6.898 -9.391 1 92.31 94 PHE A CA 1
ATOM 743 C C . PHE A 1 94 ? -6.891 -6.34 -8.852 1 92.31 94 PHE A C 1
ATOM 745 O O . PHE A 1 94 ? -7.969 -6.773 -9.266 1 92.31 94 PHE A O 1
ATOM 752 N N . LEU A 1 95 ? -6.828 -5.438 -7.938 1 90.5 95 LEU A N 1
ATOM 753 C CA . LEU A 1 95 ? -8.008 -4.867 -7.301 1 90.5 95 LEU A CA 1
ATOM 754 C C . LEU A 1 95 ? -8.914 -4.207 -8.336 1 90.5 95 LEU A C 1
ATOM 756 O O . LEU A 1 95 ? -10.141 -4.336 -8.266 1 90.5 95 LEU A O 1
ATOM 760 N N . GLU A 1 96 ? -8.297 -3.537 -9.258 1 89.94 96 GLU A N 1
ATOM 761 C CA . GLU A 1 96 ? -9.055 -2.912 -10.336 1 89.94 96 GLU A CA 1
ATOM 762 C C . GLU A 1 96 ? -9.656 -3.961 -11.266 1 89.94 96 GLU A C 1
ATOM 764 O O . GLU A 1 96 ? -10.844 -3.893 -11.602 1 89.94 96 GLU A O 1
ATOM 769 N N . ALA A 1 97 ? -8.875 -4.902 -11.648 1 87 97 ALA A N 1
ATOM 770 C CA . ALA A 1 97 ? -9.32 -5.949 -12.562 1 87 97 ALA A CA 1
ATOM 771 C C . ALA A 1 97 ? -10.492 -6.73 -11.977 1 87 97 ALA A C 1
ATOM 773 O O . ALA A 1 97 ? -11.398 -7.152 -12.695 1 87 97 ALA A O 1
ATOM 774 N N . SER A 1 98 ? -10.484 -6.918 -10.703 1 85.94 98 SER A N 1
ATOM 775 C CA . SER A 1 98 ? -11.531 -7.695 -10.039 1 85.94 98 SER A CA 1
ATOM 776 C C . SER A 1 98 ? -12.688 -6.805 -9.594 1 85.94 98 SER A C 1
ATOM 778 O O . SER A 1 98 ? -13.609 -7.27 -8.914 1 85.94 98 SER A O 1
ATOM 780 N N . GLN A 1 99 ? -12.547 -5.535 -9.867 1 85 99 GLN A N 1
ATOM 781 C CA . GLN A 1 99 ? -13.562 -4.562 -9.469 1 85 99 GLN A CA 1
ATOM 782 C C . GLN A 1 99 ? -13.828 -4.633 -7.973 1 85 99 GLN A C 1
ATOM 784 O O . GLN A 1 99 ? -14.984 -4.633 -7.543 1 85 99 GLN A O 1
ATOM 789 N N . ALA A 1 100 ? -12.797 -4.68 -7.273 1 86.56 100 ALA A N 1
ATOM 790 C CA . ALA A 1 100 ? -12.891 -4.816 -5.82 1 86.56 100 ALA A CA 1
ATOM 791 C C . ALA A 1 100 ? -13.406 -3.531 -5.184 1 86.56 100 ALA A C 1
ATOM 793 O O . ALA A 1 100 ? -13.117 -2.434 -5.664 1 86.56 100 ALA A O 1
ATOM 794 N N . VAL A 1 101 ? -14.188 -3.762 -4.105 1 86 101 VAL A N 1
ATOM 795 C CA . VAL A 1 101 ? -14.578 -2.662 -3.23 1 86 101 VAL A CA 1
ATOM 796 C C . VAL A 1 101 ? -14.078 -2.928 -1.813 1 86 101 VAL A C 1
ATOM 798 O O . VAL A 1 101 ? -14.406 -3.953 -1.213 1 86 101 VAL A O 1
ATOM 801 N N . ILE A 1 102 ? -13.25 -2.045 -1.354 1 88.44 102 ILE A N 1
ATOM 802 C CA . ILE A 1 102 ? -12.688 -2.16 -0.011 1 88.44 102 ILE A CA 1
ATOM 803 C C . ILE A 1 102 ? -13.453 -1.25 0.947 1 88.44 102 ILE A C 1
ATOM 805 O O . ILE A 1 102 ? -13.438 -0.026 0.799 1 88.44 102 ILE A O 1
ATOM 809 N N . ASP A 1 103 ? -14.117 -1.854 1.846 1 84.62 103 ASP A N 1
ATOM 810 C CA . ASP A 1 103 ? -14.797 -1.107 2.902 1 84.62 103 ASP A CA 1
ATOM 811 C C . ASP A 1 103 ? -13.953 -1.072 4.176 1 84.62 103 ASP A C 1
ATOM 813 O O . ASP A 1 103 ? -13.961 -2.025 4.957 1 84.62 103 ASP A O 1
ATOM 817 N N . CYS A 1 104 ? -13.289 -0.021 4.398 1 86.81 104 CYS A N 1
ATOM 818 C CA . CYS A 1 104 ? -12.344 0.087 5.508 1 86.81 104 CYS A CA 1
ATOM 819 C C . CYS A 1 104 ? -13.078 0.267 6.832 1 86.81 104 CYS A C 1
ATOM 821 O O . CYS A 1 104 ? -12.555 -0.09 7.891 1 86.81 104 CYS A O 1
ATOM 823 N N . GLY A 1 105 ? -14.297 0.831 6.715 1 81.81 105 GLY A N 1
ATOM 824 C CA . GLY A 1 105 ? -15.086 0.992 7.926 1 81.81 105 GLY A CA 1
ATOM 825 C C . GLY A 1 105 ? -15.586 -0.325 8.492 1 81.81 105 GLY A C 1
ATOM 826 O O . GLY A 1 105 ? -15.578 -0.525 9.711 1 81.81 105 GLY A O 1
ATOM 827 N N . GLN A 1 106 ? -15.914 -1.182 7.59 1 78.81 106 GLN A N 1
ATOM 828 C CA . GLN A 1 106 ? -16.469 -2.467 8.008 1 78.81 106 GLN A CA 1
ATOM 829 C C . GLN A 1 106 ? -15.406 -3.566 7.945 1 78.81 106 GLN A C 1
ATOM 831 O O . GLN A 1 106 ? -15.68 -4.715 8.289 1 78.81 106 GLN A O 1
ATOM 836 N N . ASN A 1 107 ? -14.188 -3.111 7.523 1 77.88 107 ASN A N 1
ATOM 837 C CA . ASN A 1 107 ? -13.109 -4.078 7.344 1 77.88 107 ASN A CA 1
ATOM 838 C C . ASN A 1 107 ? -13.531 -5.223 6.426 1 77.88 107 ASN A C 1
ATOM 840 O O . ASN A 1 107 ? -13.383 -6.395 6.777 1 77.88 107 ASN A O 1
ATOM 844 N N . GLU A 1 108 ? -14.203 -4.785 5.262 1 77.19 108 GLU A N 1
ATOM 845 C CA . GLU A 1 108 ? -14.695 -5.762 4.293 1 77.19 108 GLU A CA 1
ATOM 846 C C . GLU A 1 108 ? -14.188 -5.449 2.891 1 77.19 108 GLU A C 1
ATOM 848 O O . GLU A 1 108 ? -13.984 -4.285 2.539 1 77.19 108 GLU A O 1
ATOM 853 N N . LEU A 1 109 ? -13.898 -6.512 2.209 1 73.38 109 LEU A N 1
ATOM 854 C CA . LEU A 1 109 ? -13.617 -6.43 0.78 1 73.38 109 LEU A CA 1
ATOM 855 C C . LEU A 1 109 ? -14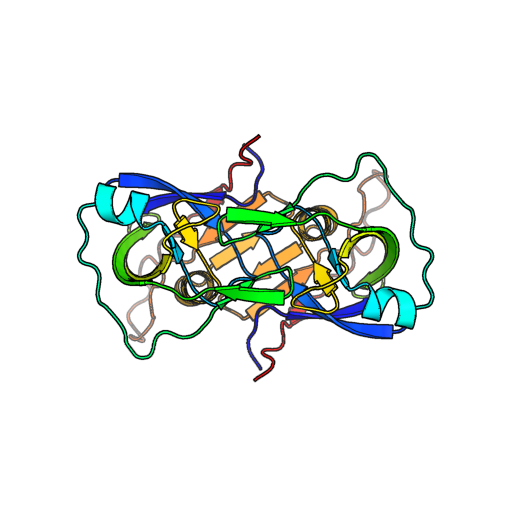.703 -7.141 -0.027 1 73.38 109 LEU A C 1
ATOM 857 O O . LEU A 1 109 ? -15.086 -8.266 0.297 1 73.38 109 LEU A O 1
ATOM 861 N N . VAL A 1 110 ? -15.352 -6.383 -0.874 1 71.69 110 VAL A N 1
ATOM 862 C CA . VAL A 1 110 ? -16.344 -6.941 -1.775 1 71.69 110 VAL A CA 1
ATOM 863 C C . VAL A 1 110 ? -15.773 -7.035 -3.188 1 71.69 110 VAL A C 1
ATOM 865 O O . VAL A 1 110 ? -15.242 -6.059 -3.717 1 71.69 110 VAL A O 1
ATOM 868 N N . LEU A 1 111 ? -15.734 -8.227 -3.713 1 68.81 111 LEU A N 1
ATOM 869 C CA . LEU A 1 111 ? -15.305 -8.445 -5.09 1 68.81 111 LEU A CA 1
ATOM 870 C C . LEU A 1 111 ? -16.484 -8.805 -5.98 1 68.81 111 LEU A C 1
ATOM 872 O O . LEU A 1 111 ? -17.328 -9.625 -5.605 1 68.81 111 LEU A O 1
ATOM 876 N N . GLU A 1 112 ? -16.891 -7.801 -6.938 1 57.16 112 GLU A N 1
ATOM 877 C CA . GLU A 1 112 ? -17.953 -8.148 -7.875 1 57.16 112 GLU A CA 1
ATOM 878 C C . GLU A 1 112 ? -17.516 -9.266 -8.812 1 57.16 112 GLU A C 1
ATOM 880 O O . GLU A 1 112 ? -16.344 -9.383 -9.141 1 57.16 112 GLU A O 1
ATOM 885 N N . ASP A 1 113 ? -18.344 -10.203 -8.93 1 47.75 113 ASP A N 1
ATOM 886 C CA . ASP A 1 113 ? -18.141 -11.211 -9.961 1 47.75 113 ASP A CA 1
ATOM 887 C C . ASP A 1 113 ? -17.828 -10.57 -11.305 1 47.75 113 ASP A C 1
ATOM 889 O O . ASP A 1 113 ? -18.484 -9.609 -11.711 1 47.75 113 ASP A O 1
ATOM 893 N N . ILE A 1 114 ? -16.562 -10.5 -11.719 1 42.84 114 ILE A N 1
ATOM 894 C CA . ILE A 1 114 ? -16.125 -10.008 -13.023 1 42.84 114 ILE A CA 1
ATOM 895 C C . ILE A 1 114 ? -17.094 -10.484 -14.102 1 42.84 114 ILE A C 1
ATOM 897 O O . ILE A 1 114 ? -16.922 -11.57 -14.656 1 42.84 114 ILE A O 1
ATOM 901 N N . CYS A 1 115 ? -18.281 -10.625 -13.984 1 36.19 115 CYS A N 1
ATOM 902 C CA . CYS A 1 115 ? -18.953 -10.938 -15.242 1 36.19 115 CYS A CA 1
ATOM 903 C C . CYS A 1 115 ? -18.812 -9.797 -16.234 1 36.19 115 CYS A C 1
ATOM 905 O O . CYS A 1 115 ? -19.25 -8.68 -15.969 1 36.19 115 CYS A O 1
ATOM 907 N N . ARG A 1 116 ? -17.594 -9.68 -16.875 1 35.88 116 ARG A N 1
ATOM 908 C CA . ARG A 1 116 ? -17.641 -8.883 -18.094 1 35.88 116 ARG A CA 1
ATOM 909 C C . ARG A 1 116 ? -18.938 -9.141 -18.875 1 35.88 116 ARG A C 1
ATOM 911 O O . ARG A 1 116 ? -19.219 -10.281 -19.25 1 35.88 116 ARG A O 1
ATOM 918 N N . ASP A 1 117 ? -19.906 -8.281 -18.719 1 33.94 117 ASP A N 1
ATOM 919 C CA . ASP A 1 117 ? -21.047 -8.203 -19.641 1 33.94 117 ASP A CA 1
ATOM 920 C C . ASP A 1 117 ? -20.562 -8.016 -21.078 1 33.94 117 ASP A C 1
ATOM 922 O O . ASP A 1 117 ? -20.219 -6.91 -21.484 1 33.94 117 ASP A O 1
ATOM 926 N N . SER A 1 118 ? -19.641 -8.656 -21.672 1 33.56 118 SER A N 1
ATOM 927 C CA . SER A 1 118 ? -19.922 -8.461 -23.094 1 33.56 118 SER A CA 1
ATOM 928 C C . SER A 1 118 ? -21.422 -8.602 -23.375 1 33.56 118 SER A C 1
ATOM 930 O O . SER A 1 118 ? -21.906 -8.094 -24.391 1 33.56 118 SER A O 1
ATOM 932 N N . GLN A 1 119 ? -22 -9.828 -23.516 1 30.02 119 GLN A N 1
ATOM 933 C CA . GLN A 1 119 ? -23.312 -9.945 -24.125 1 30.02 119 GLN A CA 1
ATOM 934 C C . GLN A 1 119 ? -24.359 -9.133 -23.375 1 30.02 119 GLN A C 1
ATOM 936 O O . GLN A 1 119 ? -24.328 -9.07 -22.141 1 30.02 119 GLN A O 1
ATOM 941 N N . ARG A 1 120 ? -25.203 -8.117 -24.047 1 32.78 120 ARG A N 1
ATOM 942 C CA . ARG A 1 120 ? -26.641 -7.926 -24.047 1 32.78 120 ARG A CA 1
ATOM 943 C C . ARG A 1 120 ? -27.359 -9.203 -23.625 1 32.78 120 ARG A C 1
ATOM 945 O O . ARG A 1 120 ? -28.141 -9.773 -24.391 1 32.78 120 ARG A O 1
ATOM 952 N N . LEU A 1 121 ? -26.688 -10.266 -23.141 1 29.28 121 LEU A N 1
ATOM 953 C CA . LEU A 1 121 ? -27.5 -11.461 -22.969 1 29.28 121 LEU A CA 1
ATOM 954 C C . LEU A 1 121 ? -28.672 -11.188 -22.047 1 29.28 121 LEU A C 1
ATOM 956 O O . LEU A 1 121 ? -28.656 -10.227 -21.281 1 29.28 121 LEU A O 1
ATOM 960 N N . THR A 1 122 ? -29.625 -12.234 -21.984 1 31.86 122 THR A N 1
ATOM 961 C CA . THR A 1 122 ? -30.875 -12.422 -21.234 1 31.86 122 THR A CA 1
ATOM 962 C C . THR A 1 122 ? -30.656 -12.156 -19.75 1 31.86 122 THR A C 1
ATOM 964 O O . THR A 1 122 ? -29.531 -12.289 -19.25 1 31.86 122 THR A O 1
ATOM 967 N N . PRO A 1 123 ? -31.734 -11.711 -18.953 1 32.94 123 PRO A N 1
ATOM 968 C CA . PRO A 1 123 ? -32 -11.359 -17.562 1 32.94 123 PRO A CA 1
ATOM 969 C C . PRO A 1 123 ? -31.312 -12.281 -16.562 1 32.94 123 PRO A C 1
ATOM 971 O O . PRO A 1 123 ? -31.672 -12.328 -15.391 1 32.94 123 PRO A O 1
ATOM 974 N N . GLY A 1 124 ? -30.328 -13.164 -16.969 1 33.69 124 GLY A N 1
ATOM 975 C CA . GLY A 1 124 ? -30.062 -14.195 -15.977 1 33.69 124 GLY A CA 1
ATOM 976 C C . GLY A 1 124 ? -29.344 -13.68 -14.75 1 33.69 124 GLY A C 1
ATOM 977 O O . GLY A 1 124 ? -28.875 -12.539 -14.734 1 33.69 124 GLY A O 1
ATOM 978 N N . ILE A 1 125 ? -28.875 -14.758 -13.789 1 33.59 125 ILE A N 1
ATOM 979 C CA . ILE A 1 125 ? -28.594 -14.844 -12.359 1 33.59 125 ILE A CA 1
ATOM 980 C C . ILE A 1 125 ? -27.234 -14.195 -12.07 1 33.59 125 ILE A C 1
ATOM 982 O O . ILE A 1 125 ? -26.188 -14.711 -12.469 1 33.59 125 ILE A O 1
ATOM 986 N N . CYS A 1 126 ? -26.938 -12.969 -12.375 1 35.06 126 CYS A N 1
ATOM 987 C CA . CYS A 1 126 ? -25.766 -12.328 -11.789 1 35.06 126 CYS A CA 1
ATOM 988 C C . CYS A 1 126 ? -25.625 -12.695 -10.32 1 35.06 126 CYS A C 1
ATOM 990 O O . CYS A 1 126 ? -26.578 -12.555 -9.547 1 35.06 126 CYS A O 1
ATOM 992 N N . MET A 1 127 ? -24.812 -13.727 -10.047 1 37.22 127 MET A N 1
ATOM 993 C CA . MET A 1 127 ? -24.672 -14.094 -8.648 1 37.22 127 MET A CA 1
ATOM 994 C C . MET A 1 127 ? -24.438 -12.859 -7.781 1 37.22 127 MET A C 1
ATOM 996 O O . MET A 1 127 ? -23.875 -11.867 -8.25 1 37.22 127 MET A O 1
ATOM 1000 N N . PRO A 1 128 ? -25.016 -12.742 -6.691 1 39.31 128 PRO A N 1
ATOM 1001 C CA . PRO A 1 128 ? -24.859 -11.633 -5.75 1 39.31 128 PRO A CA 1
ATOM 1002 C C . PRO A 1 128 ? -23.406 -11.383 -5.363 1 39.31 128 PRO A C 1
ATOM 1004 O O . PRO A 1 128 ? -22.594 -12.312 -5.391 1 39.31 128 PRO A O 1
ATOM 1007 N N . PRO A 1 129 ? -22.922 -10.195 -5.574 1 44.12 129 PRO A N 1
ATOM 1008 C CA . PRO A 1 129 ? -21.594 -9.844 -5.086 1 44.12 129 PRO A CA 1
ATOM 1009 C C . PRO A 1 129 ? -21.25 -10.516 -3.762 1 44.12 129 PRO A C 1
ATOM 1011 O O . PRO A 1 129 ? -22.109 -10.617 -2.875 1 44.12 129 PRO A O 1
ATOM 1014 N N . GLY A 1 130 ? -20.375 -11.602 -3.844 1 43.62 130 GLY A N 1
ATOM 1015 C CA . GLY A 1 130 ? -19.984 -12.172 -2.564 1 43.62 130 GLY A CA 1
ATOM 1016 C C . GLY A 1 130 ? -19.125 -11.234 -1.731 1 43.62 130 GLY A C 1
ATOM 1017 O O . GLY A 1 130 ? -18.375 -10.43 -2.275 1 43.62 130 GLY A O 1
ATOM 1018 N N . THR A 1 131 ? -19.547 -10.812 -0.594 1 44.56 131 THR A N 1
ATOM 1019 C CA . THR A 1 131 ? -18.781 -10.047 0.396 1 44.56 131 THR A CA 1
ATOM 1020 C C . THR A 1 131 ? -17.734 -10.922 1.071 1 44.56 131 THR A C 1
ATOM 1022 O O . THR A 1 131 ? -18.031 -12.039 1.497 1 44.56 131 THR A O 1
ATOM 1025 N N . ILE A 1 132 ? -16.453 -10.664 0.748 1 50.12 132 ILE A N 1
ATOM 1026 C CA . ILE A 1 132 ? -15.406 -11.352 1.495 1 50.12 132 ILE A CA 1
ATOM 1027 C C . ILE A 1 132 ? -14.883 -10.445 2.605 1 50.12 132 ILE A C 1
ATOM 1029 O O . ILE A 1 132 ? -14.766 -9.227 2.422 1 50.12 132 ILE A O 1
ATOM 1033 N N . HIS A 1 133 ? -14.688 -11.023 3.844 1 46.34 133 HIS A N 1
ATOM 1034 C CA . HIS A 1 133 ? -14.266 -10.273 5.023 1 46.34 133 HIS A CA 1
ATOM 1035 C C . HIS A 1 133 ? -12.75 -10.18 5.098 1 46.34 133 HIS A C 1
ATOM 1037 O O . HIS A 1 133 ? -12.039 -11.141 4.781 1 46.34 133 HIS A O 1
ATOM 1043 N N . LEU A 1 134 ? -12.172 -9.023 5.32 1 48.53 134 LEU A N 1
ATOM 1044 C CA . LEU A 1 134 ? -10.766 -8.773 5.602 1 48.53 134 LEU A CA 1
ATOM 1045 C C . LEU A 1 134 ? -10.43 -9.117 7.051 1 48.53 134 LEU A C 1
ATOM 1047 O O . LEU A 1 134 ? -11.258 -8.922 7.945 1 48.53 134 LEU A O 1
ATOM 1051 N N . SER A 1 135 ? -9.422 -10.078 7.309 1 35.88 135 SER A N 1
ATOM 1052 C CA . SER A 1 135 ? -9.008 -10.398 8.672 1 35.88 135 SER A CA 1
ATOM 1053 C C . SER A 1 135 ? -7.781 -9.602 9.086 1 35.88 135 SER A C 1
ATOM 1055 O O . SER A 1 135 ? -6.938 -9.266 8.25 1 35.88 135 SER A O 1
ATOM 1057 N N . ARG A 1 136 ? -7.688 -8.859 10.227 1 34.31 136 ARG A N 1
ATOM 1058 C CA . ARG A 1 136 ? -6.531 -8.18 10.805 1 34.31 136 ARG A CA 1
ATOM 1059 C C . ARG A 1 136 ? -5.508 -9.188 11.32 1 34.31 136 ARG A C 1
ATOM 1061 O O . ARG A 1 136 ? -5.867 -10.156 11.992 1 34.31 136 ARG A O 1
ATOM 1068 N N . ILE A 1 137 ? -4.402 -9.438 10.672 1 23.48 137 ILE A N 1
ATOM 1069 C CA . ILE A 1 137 ? -3.363 -10.172 11.391 1 23.48 137 ILE A CA 1
ATOM 1070 C C . ILE A 1 137 ? -2.896 -9.344 12.594 1 23.48 137 ILE A C 1
ATOM 1072 O O . ILE A 1 137 ? -2.512 -8.188 12.445 1 23.48 137 ILE A O 1
ATOM 1076 N N . LEU A 1 138 ? -3.297 -9.703 13.805 1 21.86 138 LEU A N 1
ATOM 1077 C CA . LEU A 1 138 ? -2.617 -9.227 15 1 21.86 138 LEU A CA 1
ATOM 1078 C C . LEU A 1 138 ? -1.16 -9.672 15.016 1 21.86 138 LEU A C 1
ATOM 1080 O O . LEU A 1 138 ? -0.858 -10.828 14.719 1 21.86 138 LEU A O 1
ATOM 1084 N N . MET B 1 1 ? -8.078 9.516 -15.82 1 29.97 1 MET B N 1
ATOM 1085 C CA . MET B 1 1 ? -7.277 10.023 -14.711 1 29.97 1 MET B CA 1
ATOM 1086 C C . MET B 1 1 ? -7.512 9.195 -13.453 1 29.97 1 MET B C 1
ATOM 1088 O O . MET B 1 1 ? -8.266 9.602 -12.57 1 29.97 1 MET B O 1
ATOM 1092 N N . THR B 1 2 ? -7.805 7.828 -13.461 1 49.19 2 THR B N 1
ATOM 1093 C CA . THR B 1 2 ? -8.219 6.555 -12.875 1 49.19 2 THR B CA 1
ATOM 1094 C C . THR B 1 2 ? -7.113 5.992 -11.984 1 49.19 2 THR B C 1
ATOM 1096 O O . THR B 1 2 ? -5.945 5.969 -12.367 1 49.19 2 THR B O 1
ATOM 1099 N N . GLY B 1 3 ? -6.969 6.402 -10.602 1 72.88 3 GLY B N 1
ATOM 1100 C CA . GLY B 1 3 ? -5.789 5.898 -9.914 1 72.88 3 GLY B CA 1
ATOM 1101 C C . GLY B 1 3 ? -5.988 5.73 -8.422 1 72.88 3 GLY B C 1
ATOM 1102 O O . GLY B 1 3 ? -7.125 5.672 -7.945 1 72.88 3 GLY B O 1
ATOM 1103 N N . ASN B 1 4 ? -5.062 5.414 -7.684 1 88.81 4 ASN B N 1
ATOM 1104 C CA . ASN B 1 4 ? -5.012 5.109 -6.258 1 88.81 4 ASN B CA 1
ATOM 1105 C C . ASN B 1 4 ? -4.637 6.34 -5.434 1 88.81 4 ASN B C 1
ATOM 1107 O O . ASN B 1 4 ? -4.062 6.215 -4.352 1 88.81 4 ASN B O 1
ATOM 1111 N N . GLN B 1 5 ? -4.969 7.586 -6.012 1 91.38 5 GLN B N 1
ATOM 1112 C CA . GLN B 1 5 ? -4.664 8.82 -5.297 1 91.38 5 GLN B CA 1
ATOM 1113 C C . GLN B 1 5 ? -5.926 9.648 -5.066 1 91.38 5 GLN B C 1
ATOM 1115 O O . GLN B 1 5 ? -6.879 9.562 -5.844 1 91.38 5 GLN B O 1
ATOM 1120 N N . LEU B 1 6 ? -5.922 10.453 -4.012 1 88.44 6 LEU B N 1
ATOM 1121 C CA . LEU B 1 6 ?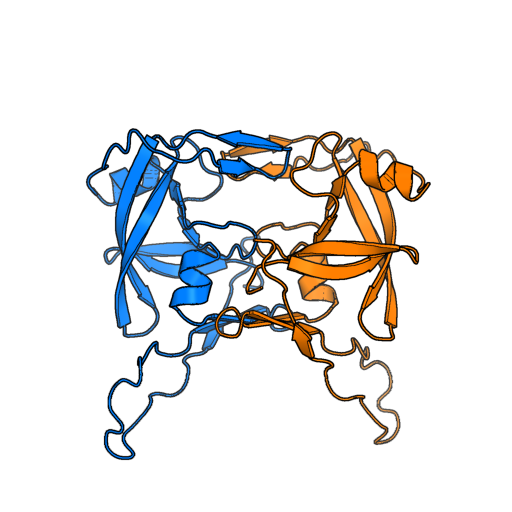 -7.055 11.266 -3.58 1 88.44 6 LEU B CA 1
ATOM 1122 C C . LEU B 1 6 ? -6.637 12.719 -3.395 1 88.44 6 LEU B C 1
ATOM 1124 O O . LEU B 1 6 ? -5.605 13 -2.781 1 88.44 6 LEU B O 1
ATOM 1128 N N . ASP B 1 7 ? -7.441 13.586 -3.941 1 88.31 7 ASP B N 1
ATOM 1129 C CA . ASP B 1 7 ? -7.234 15 -3.656 1 88.31 7 ASP B CA 1
ATOM 1130 C C . ASP B 1 7 ? -7.793 15.367 -2.285 1 88.31 7 ASP B C 1
ATOM 1132 O O . ASP B 1 7 ? -8.992 15.227 -2.039 1 88.31 7 ASP B O 1
ATOM 1136 N N . VAL B 1 8 ? -6.898 15.836 -1.479 1 89.38 8 VAL B N 1
ATOM 1137 C CA . VAL B 1 8 ? -7.305 16.234 -0.132 1 89.38 8 VAL B CA 1
ATOM 1138 C C . VAL B 1 8 ? -6.672 17.562 0.232 1 89.38 8 VAL B C 1
ATOM 1140 O O . VAL B 1 8 ? -5.762 18.031 -0.457 1 89.38 8 VAL B O 1
ATOM 1143 N N . ILE B 1 9 ? -7.336 18.172 1.229 1 93 9 ILE B N 1
ATOM 1144 C CA . ILE B 1 9 ? -6.742 19.375 1.798 1 93 9 ILE B CA 1
ATOM 1145 C C . ILE B 1 9 ? -6.109 19.047 3.148 1 93 9 ILE B C 1
ATOM 1147 O O . ILE B 1 9 ? -6.77 18.5 4.035 1 93 9 ILE B O 1
ATOM 1151 N N . ILE B 1 10 ? -4.828 19.312 3.229 1 96.25 10 ILE B N 1
ATOM 1152 C CA . ILE B 1 10 ? -4.109 19.125 4.484 1 96.25 10 ILE B CA 1
ATOM 1153 C C . ILE B 1 10 ? -3.498 20.438 4.945 1 96.25 10 ILE B C 1
ATOM 1155 O O . ILE B 1 10 ? -2.713 21.047 4.223 1 96.25 10 ILE B O 1
ATOM 1159 N N . ASP B 1 11 ? -3.891 20.812 6.141 1 97.06 11 ASP B N 1
ATOM 1160 C CA . ASP B 1 11 ? -3.469 22.094 6.703 1 97.06 11 ASP B CA 1
ATOM 1161 C C . ASP B 1 11 ? -3.65 23.234 5.695 1 97.06 11 ASP B C 1
ATOM 1163 O O . ASP B 1 11 ? -2.721 24 5.441 1 97.06 11 ASP B O 1
ATOM 1167 N N . LYS B 1 12 ? -4.82 23.172 5.09 1 94.56 12 LYS B N 1
ATOM 1168 C CA . LYS B 1 12 ? -5.32 24.234 4.215 1 94.56 12 LYS B CA 1
ATOM 1169 C C . LYS B 1 12 ? -4.59 24.219 2.875 1 94.56 12 LYS B C 1
ATOM 1171 O O . LYS B 1 12 ? -4.742 25.156 2.076 1 94.56 12 LYS B O 1
ATOM 1176 N N . LYS B 1 13 ? -3.766 23.25 2.58 1 96.88 13 LYS B N 1
ATOM 1177 C CA . LYS B 1 13 ? -3.072 23.094 1.305 1 96.88 13 LYS B CA 1
ATOM 1178 C C . LYS B 1 13 ? -3.602 21.891 0.535 1 96.88 13 LYS B C 1
ATOM 1180 O O . LYS B 1 13 ? -3.707 20.797 1.086 1 96.88 13 LYS B O 1
ATOM 1185 N N . PRO B 1 14 ? -4.031 22.156 -0.776 1 95.06 14 PRO B N 1
ATOM 1186 C CA . PRO B 1 14 ? -4.441 21.016 -1.581 1 95.06 14 PRO B CA 1
ATOM 1187 C C . PRO B 1 14 ? -3.277 20.078 -1.912 1 95.06 14 PRO B C 1
ATOM 1189 O O . PRO B 1 14 ? -2.17 20.547 -2.191 1 95.06 14 PRO B O 1
ATOM 1192 N N . ILE B 1 15 ? -3.455 18.781 -1.811 1 94.56 15 ILE B N 1
ATOM 1193 C CA . ILE B 1 15 ? -2.422 17.797 -2.117 1 94.56 15 ILE B CA 1
ATOM 1194 C C . ILE B 1 15 ? -3.07 16.516 -2.625 1 94.56 15 ILE B C 1
ATOM 1196 O O . ILE B 1 15 ? -4.211 16.203 -2.277 1 94.56 15 ILE B O 1
ATOM 1200 N N . ARG B 1 16 ? -2.375 15.852 -3.447 1 93.38 16 ARG B N 1
ATOM 1201 C CA . ARG B 1 16 ? -2.76 14.508 -3.887 1 93.38 16 ARG B CA 1
ATOM 1202 C C . ARG B 1 16 ? -2.088 13.438 -3.033 1 93.38 16 ARG B C 1
ATOM 1204 O O . ARG B 1 16 ? -0.864 13.289 -3.064 1 93.38 16 ARG B O 1
ATOM 1211 N N . ALA B 1 17 ? -2.889 12.711 -2.275 1 94.75 17 ALA B N 1
ATOM 1212 C CA . ALA B 1 17 ? -2.369 11.703 -1.35 1 94.75 17 ALA B CA 1
ATOM 1213 C C . ALA B 1 17 ? -2.553 10.297 -1.907 1 94.75 17 ALA B C 1
ATOM 1215 O O . ALA B 1 17 ? -3.58 9.992 -2.518 1 94.75 17 ALA B O 1
ATOM 1216 N N . LEU B 1 18 ? -1.555 9.5 -1.713 1 96 18 LEU B N 1
ATOM 1217 C CA . LEU B 1 18 ? -1.697 8.086 -2.047 1 96 18 LEU B CA 1
ATOM 1218 C C . LEU B 1 18 ? -2.623 7.387 -1.057 1 96 18 LEU B C 1
ATOM 1220 O O . LEU B 1 18 ? -2.484 7.555 0.157 1 96 18 LEU B O 1
ATOM 1224 N N . VAL B 1 19 ? -3.625 6.684 -1.524 1 94.94 19 VAL B N 1
ATOM 1225 C CA . VAL B 1 19 ? -4.473 5.82 -0.708 1 94.94 19 VAL B CA 1
ATOM 1226 C C . VAL B 1 19 ? -3.859 4.426 -0.623 1 94.94 19 VAL B C 1
ATOM 1228 O O . VAL B 1 19 ? -3.752 3.725 -1.632 1 94.94 19 VAL B O 1
ATOM 1231 N N . ASP B 1 20 ? -3.494 4.023 0.572 1 95.31 20 ASP B N 1
ATOM 1232 C CA . ASP B 1 20 ? -2.705 2.807 0.732 1 95.31 20 ASP B CA 1
ATOM 1233 C C . ASP B 1 20 ? -3.291 1.914 1.824 1 95.31 20 ASP B C 1
ATOM 1235 O O . ASP B 1 20 ? -2.918 2.031 2.994 1 95.31 20 ASP B O 1
ATOM 1239 N N . SER B 1 21 ? -4.133 0.982 1.43 1 94.69 21 SER B N 1
ATOM 1240 C CA . SER B 1 21 ? -4.75 0.065 2.385 1 94.69 21 SER B CA 1
ATOM 1241 C C . SER B 1 21 ? -3.729 -0.925 2.936 1 94.69 21 SER B C 1
ATOM 1243 O O . SER B 1 21 ? -3.996 -1.617 3.92 1 94.69 21 SER B O 1
ATOM 1245 N N . GLY B 1 22 ? -2.559 -1.018 2.373 1 95.38 22 GLY B N 1
ATOM 1246 C CA . GLY B 1 22 ? -1.521 -1.922 2.844 1 95.38 22 GLY B CA 1
ATOM 1247 C C . GLY B 1 22 ? -0.65 -1.317 3.928 1 95.38 22 GLY B C 1
ATOM 1248 O O . GLY B 1 22 ? 0.074 -2.035 4.621 1 95.38 22 GLY B O 1
ATOM 1249 N N . ALA B 1 23 ? -0.639 -0.046 3.988 1 95.69 23 ALA B N 1
ATOM 1250 C CA . ALA B 1 23 ? 0.11 0.656 5.027 1 95.69 23 ALA B CA 1
ATOM 1251 C C . ALA B 1 23 ? -0.692 0.731 6.324 1 95.69 23 ALA B C 1
ATOM 1253 O O . ALA B 1 23 ? -1.802 1.269 6.344 1 95.69 23 ALA B O 1
ATOM 1254 N N . SER B 1 24 ? -0.128 0.24 7.367 1 93.62 24 SER B N 1
ATOM 1255 C CA . SER B 1 24 ? -0.809 0.26 8.656 1 93.62 24 SER B CA 1
ATOM 1256 C C . SER B 1 24 ? -1.023 1.688 9.148 1 93.62 24 SER B C 1
ATOM 1258 O O . SER B 1 24 ? -2.047 1.992 9.766 1 93.62 24 SER B O 1
ATOM 1260 N N . PHE B 1 25 ? -0.052 2.578 8.734 1 94.94 25 PHE B N 1
ATOM 1261 C CA . PHE B 1 25 ? -0.075 3.939 9.25 1 94.94 25 PHE B CA 1
ATOM 1262 C C . PHE B 1 25 ? -0.002 4.953 8.117 1 94.94 25 PHE B C 1
ATOM 1264 O O . PHE B 1 25 ? 0.6 4.684 7.074 1 94.94 25 PHE B O 1
ATOM 1271 N N . SER B 1 26 ? -0.573 6.109 8.383 1 96.75 26 SER B N 1
ATOM 1272 C CA . SER B 1 26 ? -0.433 7.25 7.477 1 96.75 26 SER B CA 1
ATOM 1273 C C . SER B 1 26 ? 0.932 7.91 7.633 1 96.75 26 SER B C 1
ATOM 1275 O O . SER B 1 26 ? 1.46 8.008 8.742 1 96.75 26 SER B O 1
ATOM 1277 N N . VAL B 1 27 ? 1.434 8.344 6.527 1 97.56 27 VAL B N 1
ATOM 1278 C CA . VAL B 1 27 ? 2.811 8.828 6.484 1 97.56 27 VAL B CA 1
ATOM 1279 C C . VAL B 1 27 ? 2.869 10.164 5.742 1 97.56 27 VAL B C 1
ATOM 1281 O O . VAL B 1 27 ? 2.133 10.375 4.777 1 97.56 27 VAL B O 1
ATOM 1284 N N . ILE B 1 28 ? 3.729 11.031 6.152 1 98.44 28 ILE B N 1
ATOM 1285 C CA . ILE B 1 28 ? 4.07 12.25 5.438 1 98.44 28 ILE B CA 1
ATOM 1286 C C . ILE B 1 28 ? 5.586 12.344 5.266 1 98.44 28 ILE B C 1
ATOM 1288 O O . ILE B 1 28 ? 6.34 11.922 6.145 1 98.44 28 ILE B O 1
ATOM 1292 N N . SER B 1 29 ? 6.004 12.852 4.152 1 98.31 29 SER B N 1
ATOM 1293 C CA . SER B 1 29 ? 7.43 13.102 3.961 1 98.31 29 SER B CA 1
ATOM 1294 C C . SER B 1 29 ? 7.898 14.289 4.793 1 98.31 29 SER B C 1
ATOM 1296 O O . SER B 1 29 ? 7.156 15.258 4.984 1 98.31 29 SER B O 1
ATOM 1298 N N . ASP B 1 30 ? 9.172 14.188 5.219 1 98.06 30 ASP B N 1
ATOM 1299 C CA . ASP B 1 30 ? 9.719 15.305 5.977 1 98.06 30 ASP B CA 1
ATOM 1300 C C . ASP B 1 30 ? 9.742 16.578 5.141 1 98.06 30 ASP B C 1
ATOM 1302 O O . ASP B 1 30 ? 9.531 17.672 5.664 1 98.06 30 ASP B O 1
ATOM 1306 N N . LYS B 1 31 ? 10.047 16.438 3.906 1 98.25 31 LYS B N 1
ATOM 1307 C CA . LYS B 1 31 ? 10.039 17.578 2.998 1 98.25 31 LYS B CA 1
ATOM 1308 C C . LYS B 1 31 ? 8.695 18.297 3.021 1 98.25 31 LYS B C 1
ATOM 1310 O O . LYS B 1 31 ? 8.641 19.516 3.158 1 98.25 31 LYS B O 1
ATOM 1315 N N . TYR B 1 32 ? 7.66 17.562 2.986 1 98.56 32 TYR B N 1
ATOM 1316 C CA . TYR B 1 32 ? 6.34 18.172 2.928 1 98.56 32 TYR B CA 1
ATOM 1317 C C . TYR B 1 32 ? 5.926 18.719 4.293 1 98.56 32 TYR B C 1
ATOM 1319 O O . TYR B 1 32 ? 5.27 19.75 4.391 1 98.56 32 TYR B O 1
ATOM 1327 N N . ARG B 1 33 ? 6.191 17.938 5.293 1 98.31 33 ARG B N 1
ATOM 1328 C CA . ARG B 1 33 ? 5.953 18.422 6.648 1 98.31 33 ARG B CA 1
ATOM 1329 C C . ARG B 1 33 ? 6.566 19.797 6.848 1 98.31 33 ARG B C 1
ATOM 1331 O O . ARG B 1 33 ? 5.93 20.688 7.426 1 98.31 33 ARG B O 1
ATOM 1338 N N . ARG B 1 34 ? 7.785 19.969 6.414 1 98.44 34 ARG B N 1
ATOM 1339 C CA . ARG B 1 34 ? 8.484 21.25 6.535 1 98.44 34 ARG B CA 1
ATOM 1340 C C . ARG B 1 34 ? 7.809 22.328 5.695 1 98.44 34 ARG B C 1
ATOM 1342 O O . ARG B 1 34 ? 7.715 23.484 6.121 1 98.44 34 ARG B O 1
ATOM 1349 N N . PHE B 1 35 ? 7.441 21.906 4.562 1 98.44 35 PHE B N 1
ATOM 1350 C CA . PHE B 1 35 ? 6.707 22.812 3.695 1 98.44 35 PHE B CA 1
ATOM 1351 C C . PHE B 1 35 ? 5.469 23.359 4.402 1 98.44 35 PHE B C 1
ATOM 1353 O O . PHE B 1 35 ? 5.152 24.547 4.293 1 98.44 35 PHE B O 1
ATOM 1360 N N . LEU B 1 36 ? 4.781 22.5 5.172 1 98.12 36 LEU B N 1
ATOM 1361 C CA . LEU B 1 36 ? 3.572 22.875 5.898 1 98.12 36 LEU B CA 1
ATOM 1362 C C . LEU B 1 36 ? 3.918 23.594 7.199 1 98.12 36 LEU B C 1
ATOM 1364 O O . LEU B 1 36 ? 3.027 24.047 7.922 1 98.12 36 LEU B O 1
ATOM 1368 N N . LYS B 1 37 ? 5.203 23.594 7.555 1 97.88 37 LYS B N 1
ATOM 1369 C CA . LYS B 1 37 ? 5.699 24.219 8.781 1 97.88 37 LYS B CA 1
ATOM 1370 C C . LYS B 1 37 ? 5.098 23.562 10.016 1 97.88 37 LYS B C 1
ATOM 1372 O O . LYS B 1 37 ? 4.637 24.25 10.93 1 97.88 37 LYS B O 1
ATOM 1377 N N . LYS B 1 38 ? 5.113 22.266 10.031 1 97.81 38 LYS B N 1
ATOM 1378 C CA . LYS B 1 38 ? 4.551 21.5 11.148 1 97.81 38 LYS B CA 1
ATOM 1379 C C . LYS B 1 38 ? 5.645 21.016 12.094 1 97.81 38 LYS B C 1
ATOM 1381 O O . LYS B 1 38 ? 6.723 20.609 11.641 1 97.81 38 LYS B O 1
ATOM 1386 N N . VAL B 1 39 ? 5.371 21 13.297 1 97.12 39 VAL B N 1
ATOM 1387 C CA . VAL B 1 39 ? 6.312 20.562 14.328 1 97.12 39 VAL B CA 1
ATOM 1388 C C . VAL B 1 39 ? 6.516 19.047 14.219 1 97.12 39 VAL B C 1
ATOM 1390 O O . VAL B 1 39 ? 5.559 18.312 13.992 1 97.12 39 VAL B O 1
ATOM 1393 N N . LEU B 1 40 ? 7.742 18.625 14.383 1 96.62 40 LEU B N 1
ATOM 1394 C CA . LEU B 1 40 ? 8.109 17.219 14.453 1 96.62 40 LEU B CA 1
ATOM 1395 C C . LEU B 1 40 ? 8.227 16.766 15.906 1 96.62 40 LEU B C 1
ATOM 1397 O O . LEU B 1 40 ? 9 17.328 16.672 1 96.62 40 LEU B O 1
ATOM 1401 N N . PHE B 1 41 ? 7.465 15.734 16.25 1 95.06 41 PHE B N 1
ATOM 1402 C CA . PHE B 1 41 ? 7.586 15.133 17.562 1 95.06 41 PHE B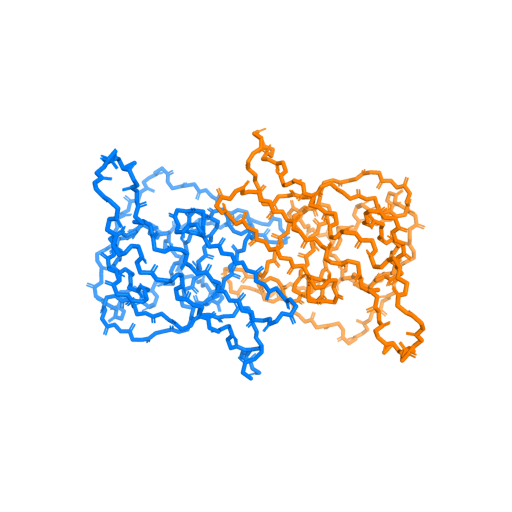 CA 1
ATOM 1403 C C . PHE B 1 41 ? 8.453 13.883 17.516 1 95.06 41 PHE B C 1
ATOM 1405 O O . PHE B 1 41 ? 8.055 12.875 16.922 1 95.06 41 PHE B O 1
ATOM 1412 N N . ALA B 1 42 ? 9.617 14.047 18.078 1 86.69 42 ALA B N 1
ATOM 1413 C CA . ALA B 1 42 ? 10.5 12.891 18.109 1 86.69 42 ALA B CA 1
ATOM 1414 C C . ALA B 1 42 ? 9.945 11.812 19.047 1 86.69 42 ALA B C 1
ATOM 1416 O O . ALA B 1 42 ? 9.359 12.125 20.078 1 86.69 42 ALA B O 1
ATOM 1417 N N . ASP B 1 43 ? 9.688 10.664 18.484 1 73.44 43 ASP B N 1
ATOM 1418 C CA . ASP B 1 43 ? 9.195 9.57 19.312 1 73.44 43 ASP B CA 1
ATOM 1419 C C . ASP B 1 43 ? 10.25 8.469 19.453 1 73.44 43 ASP B C 1
ATOM 1421 O O . ASP B 1 43 ? 10.562 7.781 18.484 1 73.44 43 ASP B O 1
ATOM 1425 N N . ALA B 1 44 ? 10.914 8.43 20.703 1 63.53 44 ALA B N 1
ATOM 1426 C CA . ALA B 1 44 ? 11.906 7.402 20.984 1 63.53 44 ALA B CA 1
ATOM 1427 C C . ALA B 1 44 ? 11.344 6.004 20.734 1 63.53 44 ALA B C 1
ATOM 1429 O O . ALA B 1 44 ? 12.102 5.055 20.516 1 63.53 44 ALA B O 1
ATOM 1430 N N . LYS B 1 45 ? 10.109 6.008 20.828 1 66.19 45 LYS B N 1
ATOM 1431 C CA . LYS B 1 45 ? 9.508 4.68 20.734 1 66.19 45 LYS B CA 1
ATOM 1432 C C . LYS B 1 45 ? 9.016 4.406 19.312 1 66.19 45 LYS B C 1
ATOM 1434 O O . LYS B 1 45 ? 8.172 3.531 19.094 1 66.19 45 LYS B O 1
ATOM 1439 N N . SER B 1 46 ? 9.672 5.109 18.422 1 73.12 46 SER B N 1
ATOM 1440 C CA . SER B 1 46 ? 9.195 5.027 17.047 1 73.12 46 SER B CA 1
ATOM 1441 C C . SER B 1 46 ? 9.219 3.592 16.531 1 73.12 46 SER B C 1
ATOM 1443 O O . SER B 1 46 ? 10.164 2.846 16.812 1 73.12 46 SER B O 1
ATOM 1445 N N . VAL B 1 47 ? 8.141 3.078 16.109 1 78.38 47 VAL B N 1
ATOM 1446 C CA . VAL B 1 47 ? 7.988 1.751 15.523 1 78.38 47 VAL B CA 1
ATOM 1447 C C . VAL B 1 47 ? 8.68 1.713 14.164 1 78.38 47 VAL B C 1
ATOM 1449 O O . VAL B 1 47 ? 8.602 2.672 13.391 1 78.38 47 VAL B O 1
ATOM 1452 N N . MET B 1 48 ? 9.461 0.689 13.938 1 90.81 48 MET B N 1
ATOM 1453 C CA . MET B 1 48 ? 10.016 0.435 12.609 1 90.81 48 MET B CA 1
ATOM 1454 C C . MET B 1 48 ? 8.914 0.039 11.625 1 90.81 48 MET B C 1
ATOM 1456 O O . MET B 1 48 ? 8.031 -0.756 11.969 1 90.81 48 MET B O 1
ATOM 1460 N N . LEU B 1 49 ? 8.953 0.666 10.461 1 92.94 49 LEU B N 1
ATOM 1461 C CA . LEU B 1 49 ? 7.977 0.331 9.43 1 92.94 49 LEU B CA 1
ATOM 1462 C C . LEU B 1 49 ? 8.547 -0.694 8.453 1 92.94 49 LEU B C 1
ATOM 1464 O O . LEU B 1 49 ? 9.633 -0.499 7.906 1 92.94 49 LEU B O 1
ATOM 1468 N N . LYS B 1 50 ? 7.867 -1.798 8.297 1 93.5 50 LYS B N 1
ATOM 1469 C CA . LYS B 1 50 ? 8.242 -2.773 7.277 1 93.5 50 LYS B CA 1
ATOM 1470 C C . LYS B 1 50 ? 7.742 -2.35 5.902 1 93.5 50 LYS B C 1
ATOM 1472 O O . LYS B 1 50 ? 6.574 -1.98 5.746 1 93.5 50 LYS B O 1
ATOM 1477 N N . VAL B 1 51 ? 8.625 -2.326 4.945 1 93.88 51 VAL B N 1
ATOM 1478 C CA . VAL B 1 51 ? 8.234 -1.921 3.6 1 93.88 51 VAL B CA 1
ATOM 1479 C C . VAL B 1 51 ? 8.188 -3.143 2.684 1 93.88 51 VAL B C 1
ATOM 1481 O O . VAL B 1 51 ? 8.531 -4.25 3.1 1 93.88 51 VAL B O 1
ATOM 1484 N N . ALA B 1 52 ? 7.746 -3.025 1.488 1 92.81 52 ALA B N 1
ATOM 1485 C CA . ALA B 1 52 ? 7.348 -4.113 0.601 1 92.81 52 ALA B CA 1
ATOM 1486 C C . ALA B 1 52 ? 8.5 -5.086 0.375 1 92.81 52 ALA B C 1
ATOM 1488 O O . ALA B 1 52 ? 8.289 -6.297 0.262 1 92.81 52 ALA B O 1
ATOM 1489 N N . ASP B 1 53 ? 9.68 -4.602 0.338 1 92.31 53 ASP B N 1
ATOM 1490 C CA . ASP B 1 53 ? 10.812 -5.473 0.039 1 92.31 53 ASP B CA 1
ATOM 1491 C C . ASP B 1 53 ? 11.312 -6.172 1.3 1 92.31 53 ASP B C 1
ATOM 1493 O O . ASP B 1 53 ? 12.367 -6.82 1.281 1 92.31 53 ASP B O 1
ATOM 1497 N N . GLY B 1 54 ? 10.633 -5.961 2.379 1 93.44 54 GLY B N 1
ATOM 1498 C CA . GLY B 1 54 ? 10.953 -6.668 3.609 1 93.44 54 GLY B CA 1
ATOM 1499 C C . GLY B 1 54 ? 11.883 -5.891 4.523 1 93.44 54 GLY B C 1
ATOM 1500 O O . GLY B 1 54 ? 12.102 -6.281 5.672 1 93.44 54 GLY B O 1
ATOM 1501 N N . ASN B 1 55 ? 12.438 -4.797 4.078 1 93.12 55 ASN B N 1
ATOM 1502 C CA . ASN B 1 55 ? 13.289 -3.961 4.918 1 93.12 55 ASN B CA 1
ATOM 1503 C C . ASN B 1 55 ? 12.469 -3.121 5.891 1 93.12 55 ASN B C 1
ATOM 1505 O O . ASN B 1 55 ? 11.25 -2.986 5.727 1 93.12 55 ASN B O 1
ATOM 1509 N N . PHE B 1 56 ? 13.234 -2.645 6.824 1 93.81 56 PHE B N 1
ATOM 1510 C CA . PHE B 1 56 ? 12.602 -1.77 7.805 1 93.81 56 PHE B CA 1
ATOM 1511 C C . PHE B 1 56 ? 13.102 -0.337 7.652 1 93.81 56 PHE B C 1
ATOM 1513 O O . PHE B 1 56 ? 14.258 -0.113 7.293 1 93.81 56 PHE B O 1
ATOM 1520 N N . VAL B 1 57 ? 12.188 0.604 7.934 1 93.69 57 VAL B N 1
ATOM 1521 C CA . VAL B 1 57 ? 12.539 2.02 7.906 1 93.69 57 VAL B CA 1
ATOM 1522 C C . VAL B 1 57 ? 12.219 2.658 9.258 1 93.69 57 VAL B C 1
ATOM 1524 O O . VAL B 1 57 ? 11.156 2.41 9.828 1 93.69 57 VAL B O 1
ATOM 1527 N N . ARG B 1 58 ? 13.188 3.438 9.688 1 93.88 58 ARG B N 1
ATOM 1528 C CA . ARG B 1 58 ? 12.977 4.152 10.938 1 93.88 58 ARG B CA 1
ATOM 1529 C C . ARG B 1 58 ? 12.367 5.527 10.695 1 93.88 58 ARG B C 1
ATOM 1531 O O . ARG B 1 58 ? 12.984 6.379 10.047 1 93.88 58 ARG B O 1
ATOM 1538 N N . PRO B 1 59 ? 11.211 5.789 11.188 1 95.62 59 PRO B N 1
ATOM 1539 C CA . PRO B 1 59 ? 10.68 7.152 11.117 1 95.62 59 PRO B CA 1
ATOM 1540 C C . PRO B 1 59 ? 11.5 8.148 11.922 1 95.62 59 PRO B C 1
ATOM 1542 O O . PRO B 1 59 ? 12.164 7.77 12.891 1 95.62 59 PRO B O 1
ATOM 1545 N N . ILE B 1 60 ? 11.453 9.375 11.539 1 95.44 60 ILE B N 1
ATOM 1546 C CA . ILE B 1 60 ? 12.203 10.383 12.281 1 95.44 60 ILE B CA 1
ATOM 1547 C C . ILE B 1 60 ? 11.312 11.016 13.352 1 95.44 60 ILE B C 1
ATOM 1549 O O . ILE B 1 60 ? 11.781 11.789 14.188 1 95.44 60 ILE B O 1
ATOM 1553 N N . GLY B 1 61 ? 9.992 10.664 13.32 1 96.31 61 GLY B N 1
ATOM 1554 C CA . GLY B 1 61 ? 9.047 11.164 14.297 1 96.31 61 GLY B CA 1
ATOM 1555 C C . GLY B 1 61 ? 7.613 11.133 13.812 1 96.31 61 GLY B C 1
ATOM 1556 O O . GLY B 1 61 ? 7.258 10.328 12.953 1 96.31 61 GLY B O 1
ATOM 1557 N N . LYS B 1 62 ? 6.797 11.898 14.492 1 96.88 62 LYS B N 1
ATOM 1558 C CA . LYS B 1 62 ? 5.379 12.039 14.156 1 96.88 62 LYS B CA 1
ATOM 1559 C C . LYS B 1 62 ? 4.973 13.508 14.086 1 96.88 62 LYS B C 1
ATOM 1561 O O . LYS B 1 62 ? 5.672 14.375 14.609 1 96.88 62 LYS B O 1
ATOM 1566 N N . CYS B 1 63 ? 3.934 13.773 13.453 1 97.06 63 CYS B N 1
ATOM 1567 C CA . CYS B 1 63 ? 3.318 15.102 13.461 1 97.06 63 CYS B CA 1
ATOM 1568 C C . CYS B 1 63 ? 1.801 14.992 13.344 1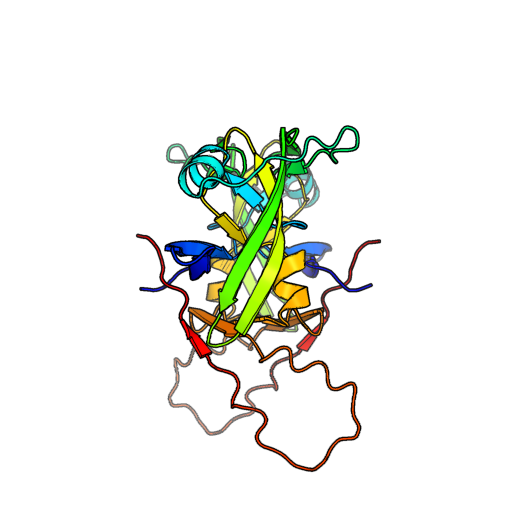 97.06 63 CYS B C 1
ATOM 1570 O O . CYS B 1 63 ? 1.271 13.938 12.992 1 97.06 63 CYS B O 1
ATOM 1572 N N . VAL B 1 64 ? 1.145 16.016 13.742 1 97.5 64 VAL B N 1
ATOM 1573 C CA . VAL B 1 64 ? -0.311 16.078 13.641 1 97.5 64 VAL B CA 1
ATOM 1574 C C . VAL B 1 64 ? -0.713 17.094 12.578 1 97.5 64 VAL B C 1
ATOM 1576 O O . VAL B 1 64 ? -0.227 18.219 12.578 1 97.5 64 VAL B O 1
ATOM 1579 N N . LEU B 1 65 ? -1.529 16.672 11.695 1 97.69 65 LEU B N 1
ATOM 1580 C CA . LEU B 1 65 ? -2.025 17.531 10.625 1 97.69 65 LEU B CA 1
ATOM 1581 C C . LEU B 1 65 ? -3.549 17.594 10.641 1 97.69 65 LEU B C 1
ATOM 1583 O O . LEU B 1 65 ? -4.207 16.688 11.164 1 97.69 65 LEU B O 1
ATOM 1587 N N . ARG B 1 66 ? -4.062 18.625 10.086 1 96.5 66 ARG B N 1
ATOM 1588 C CA . ARG B 1 66 ? -5.504 18.734 9.891 1 96.5 66 ARG B CA 1
ATOM 1589 C C . ARG B 1 66 ? -5.902 18.297 8.484 1 96.5 66 ARG B C 1
ATOM 1591 O O . ARG B 1 66 ? -5.527 18.938 7.5 1 96.5 66 ARG B O 1
ATOM 1598 N N . VAL B 1 67 ? -6.605 17.266 8.398 1 94.38 67 VAL B N 1
ATOM 1599 C CA . VAL B 1 67 ? -7.039 16.719 7.117 1 94.38 67 VAL B CA 1
ATOM 1600 C C . VAL B 1 67 ? -8.492 17.109 6.852 1 94.38 67 VAL B C 1
ATOM 1602 O O . VAL B 1 67 ? -9.367 16.891 7.695 1 94.38 67 VAL B O 1
ATOM 1605 N N . ARG B 1 68 ? -8.695 17.672 5.781 1 88.88 68 ARG B N 1
ATOM 1606 C CA . ARG B 1 68 ? -10.055 18.031 5.391 1 88.88 68 ARG B CA 1
ATOM 1607 C C . ARG B 1 68 ? -10.531 17.172 4.227 1 88.88 68 ARG B C 1
ATOM 1609 O O . ARG B 1 68 ? -9.898 17.125 3.172 1 88.88 68 ARG B O 1
ATOM 1616 N N . ILE B 1 69 ? -11.477 16.469 4.484 1 76.31 69 ILE B N 1
ATOM 1617 C CA . ILE B 1 69 ? -12.188 15.719 3.457 1 76.31 69 ILE B CA 1
ATOM 1618 C C . ILE B 1 69 ? -13.656 16.141 3.43 1 76.31 69 ILE B C 1
ATOM 1620 O O . ILE B 1 69 ? -14.328 16.141 4.465 1 76.31 69 ILE B O 1
ATOM 1624 N N . ASN B 1 70 ? -14.047 16.5 2.252 1 72 70 ASN B N 1
ATOM 1625 C CA . ASN B 1 70 ? -15.375 17.094 2.119 1 72 70 ASN B CA 1
ATOM 1626 C C . ASN B 1 70 ? -15.555 18.281 3.074 1 72 70 ASN B C 1
ATOM 1628 O O . ASN B 1 70 ? -14.773 19.234 3.041 1 72 70 ASN B O 1
ATOM 1632 N N . ASN B 1 71 ? -16.359 18.297 3.986 1 70.88 71 ASN B N 1
ATOM 1633 C CA . ASN B 1 71 ? -16.625 19.469 4.82 1 70.88 71 ASN B CA 1
ATOM 1634 C C . ASN B 1 71 ? -16.25 19.203 6.277 1 70.88 71 ASN B C 1
ATOM 1636 O O . ASN B 1 71 ? -16.719 19.906 7.176 1 70.88 71 ASN B O 1
ATOM 1640 N N . ARG B 1 72 ? -15.438 18.281 6.434 1 78.12 72 ARG B N 1
ATOM 1641 C CA . ARG B 1 72 ? -14.977 17.969 7.781 1 78.12 72 ARG B CA 1
ATOM 1642 C C . ARG B 1 72 ? -13.453 18.031 7.867 1 78.12 72 ARG B C 1
ATOM 1644 O O . ARG B 1 72 ? -12.758 17.594 6.953 1 78.12 72 ARG B O 1
ATOM 1651 N N . GLU B 1 73 ? -13.023 18.781 8.883 1 87.62 73 GLU B N 1
ATOM 1652 C CA . GLU B 1 73 ? -11.594 18.875 9.148 1 87.62 73 GLU B CA 1
ATOM 1653 C C . GLU B 1 73 ? -11.242 18.25 10.5 1 87.62 73 GLU B C 1
ATOM 1655 O O . GLU B 1 73 ? -11.836 18.609 11.523 1 87.62 73 GLU B O 1
ATOM 1660 N N . LEU B 1 74 ? -10.375 17.312 10.57 1 87 74 LEU B N 1
ATOM 1661 C CA . LEU B 1 74 ? -10 16.641 11.812 1 87 74 LEU B CA 1
ATOM 1662 C C . LEU B 1 74 ? -8.484 16.5 11.922 1 87 74 LEU B C 1
ATOM 1664 O O . LEU B 1 74 ? -7.809 16.266 10.922 1 87 74 LEU B O 1
ATOM 1668 N N . PRO B 1 75 ? -8.094 16.656 13.188 1 95.12 75 PRO B N 1
ATOM 1669 C CA . PRO B 1 75 ? -6.676 16.375 13.398 1 95.12 75 PRO B CA 1
ATOM 1670 C C . PRO B 1 75 ? -6.352 14.883 13.305 1 95.12 75 PRO B C 1
ATOM 1672 O O . PRO B 1 75 ? -7.148 14.047 13.734 1 95.12 75 PRO B O 1
ATOM 1675 N N . PHE B 1 76 ? -5.203 14.578 12.695 1 95.81 76 PHE B N 1
ATOM 1676 C CA . PHE B 1 76 ? -4.77 13.195 12.523 1 95.81 76 PHE B CA 1
ATOM 1677 C C . PHE B 1 76 ? -3.254 13.086 12.633 1 95.81 76 PHE B C 1
ATOM 1679 O O . PHE B 1 76 ? -2.529 13.984 12.203 1 95.81 76 PHE B O 1
ATOM 1686 N N . GLU B 1 77 ? -2.785 12 13.18 1 96.69 77 GLU B N 1
ATOM 1687 C CA . GLU B 1 77 ? -1.354 11.797 13.383 1 96.69 77 GLU B CA 1
ATOM 1688 C C . GLU B 1 77 ? -0.727 11.078 12.195 1 96.69 77 GLU B C 1
ATOM 1690 O O . GLU B 1 77 ? -1.282 10.094 11.695 1 96.69 77 GLU B O 1
ATOM 1695 N N . PHE B 1 78 ? 0.365 11.625 11.789 1 96.94 78 PHE B N 1
ATOM 1696 C CA . PHE B 1 78 ? 1.141 11.039 10.711 1 96.94 78 PHE B CA 1
ATOM 1697 C C . PHE B 1 78 ? 2.537 10.656 11.188 1 96.94 78 PHE B C 1
ATOM 1699 O O . PHE B 1 78 ? 3.133 11.359 12 1 96.94 78 PHE B O 1
ATOM 1706 N N . ILE B 1 79 ? 3.018 9.523 10.695 1 96.94 79 ILE B N 1
ATOM 1707 C CA . ILE B 1 79 ? 4.43 9.18 10.836 1 96.94 79 ILE B CA 1
ATOM 1708 C C . ILE B 1 79 ? 5.25 9.953 9.805 1 96.94 79 ILE B C 1
ATOM 1710 O O . ILE B 1 79 ? 4.848 10.07 8.641 1 96.94 79 ILE B O 1
ATOM 1714 N N . VAL B 1 80 ? 6.406 10.43 10.195 1 97.31 80 VAL B N 1
ATOM 1715 C CA . VAL B 1 80 ? 7.227 11.227 9.297 1 97.31 80 VAL B CA 1
ATOM 1716 C C . VAL B 1 80 ? 8.445 10.422 8.852 1 97.31 80 VAL B C 1
ATOM 1718 O O . VAL B 1 80 ? 9.203 9.93 9.688 1 97.31 80 VAL B O 1
ATOM 1721 N N . LEU B 1 81 ? 8.648 10.32 7.586 1 96.88 81 LEU B N 1
ATOM 1722 C CA . LEU B 1 81 ? 9.844 9.703 7.016 1 96.88 81 LEU B CA 1
ATOM 1723 C C . LEU B 1 81 ? 10.75 10.75 6.379 1 96.88 81 LEU B C 1
ATOM 1725 O O . LEU B 1 81 ? 10.266 11.688 5.738 1 96.88 81 LEU B O 1
ATOM 1729 N N . SER B 1 82 ? 12.078 10.477 6.574 1 96.5 82 SER B N 1
ATOM 1730 C CA . SER B 1 82 ? 13.039 11.367 5.926 1 96.5 82 SER B CA 1
ATOM 1731 C C . SER B 1 82 ? 12.922 11.289 4.406 1 96.5 82 SER B C 1
ATOM 1733 O O . SER B 1 82 ? 13.008 12.312 3.721 1 96.5 82 SER B O 1
ATOM 1735 N N . HIS B 1 83 ? 12.797 10.078 3.891 1 96.12 83 HIS B N 1
ATOM 1736 C CA . HIS B 1 83 ? 12.562 9.805 2.479 1 96.12 83 HIS B CA 1
ATOM 1737 C C . HIS B 1 83 ? 11.305 8.953 2.285 1 96.12 83 HIS B C 1
ATOM 1739 O O . HIS B 1 83 ? 11.117 7.957 2.984 1 96.12 83 HIS B O 1
ATOM 1745 N N . CYS B 1 84 ? 10.477 9.461 1.433 1 96.94 84 CYS B N 1
ATOM 1746 C CA . CYS B 1 84 ? 9.195 8.812 1.187 1 96.94 84 CYS B CA 1
ATOM 1747 C C . CYS B 1 84 ? 8.859 8.82 -0.298 1 96.94 84 CYS B C 1
ATOM 174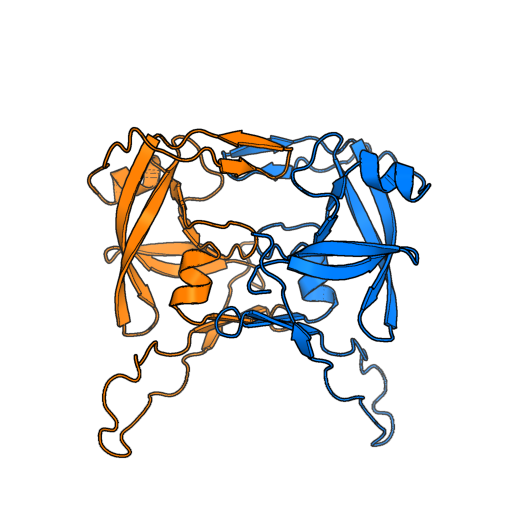9 O O . CYS B 1 84 ? 9.219 9.758 -1.017 1 96.94 84 CYS B O 1
ATOM 1751 N N . SER B 1 85 ? 8.133 7.863 -0.675 1 96.56 85 SER B N 1
ATOM 1752 C CA . SER B 1 85 ? 7.766 7.75 -2.084 1 96.56 85 SER B CA 1
ATOM 1753 C C . SER B 1 85 ? 6.77 8.836 -2.482 1 96.56 85 SER B C 1
ATOM 1755 O O . SER B 1 85 ? 6.691 9.211 -3.654 1 96.56 85 SER B O 1
ATOM 1757 N N . HIS B 1 86 ? 5.969 9.32 -1.592 1 97.31 86 HIS B N 1
ATOM 1758 C CA . HIS B 1 86 ? 4.941 10.336 -1.792 1 97.31 86 HIS B CA 1
ATOM 1759 C C . HIS B 1 86 ? 5 11.398 -0.7 1 97.31 86 HIS B C 1
ATOM 1761 O O . HIS B 1 86 ? 5.555 11.164 0.376 1 97.31 86 HIS B O 1
ATOM 1767 N N . ASP B 1 87 ? 4.441 12.508 -1.003 1 98 87 ASP B N 1
ATOM 1768 C CA . ASP B 1 87 ? 4.363 13.539 0.024 1 98 87 ASP B CA 1
ATOM 1769 C C . ASP B 1 87 ? 3.453 13.109 1.17 1 98 87 ASP B C 1
ATOM 1771 O O . ASP B 1 87 ? 3.746 13.375 2.338 1 98 87 ASP B O 1
ATOM 1775 N N . VAL B 1 88 ? 2.334 12.453 0.796 1 97.56 88 VAL B N 1
ATOM 1776 C CA . VAL B 1 88 ? 1.382 11.977 1.793 1 97.56 88 VAL B CA 1
ATOM 1777 C C . VAL B 1 88 ? 0.856 10.602 1.388 1 97.56 88 VAL B C 1
ATOM 1779 O O . VAL B 1 88 ? 0.472 10.391 0.235 1 97.56 88 VAL B O 1
ATOM 1782 N N . ILE B 1 89 ? 0.889 9.719 2.281 1 97.38 89 ILE B N 1
ATOM 1783 C CA . ILE B 1 89 ? 0.272 8.398 2.172 1 97.38 89 ILE B CA 1
ATOM 1784 C C . ILE B 1 89 ? -0.81 8.25 3.24 1 97.38 89 ILE B C 1
ATOM 1786 O O . ILE B 1 89 ? -0.54 8.398 4.434 1 97.38 89 ILE B O 1
ATOM 1790 N N . LEU B 1 90 ? -2.01 8.039 2.822 1 95.75 90 LEU B N 1
ATOM 1791 C CA . LEU B 1 90 ? -3.088 7.715 3.748 1 95.75 90 LEU B CA 1
ATOM 1792 C C . LEU B 1 90 ? -3.193 6.207 3.949 1 95.75 90 LEU B C 1
ATOM 1794 O O . LEU B 1 90 ? -3.59 5.48 3.035 1 95.75 90 LEU B O 1
ATOM 1798 N N . GLY B 1 91 ? -2.842 5.793 5.105 1 95.81 91 GLY B N 1
ATOM 1799 C CA . GLY B 1 91 ? -2.818 4.371 5.41 1 95.81 91 GLY B CA 1
ATOM 1800 C C . GLY B 1 91 ? -4.117 3.867 6.012 1 95.81 91 GLY B C 1
ATOM 1801 O O . GLY B 1 91 ? -5.113 4.594 6.043 1 95.81 91 GLY B O 1
ATOM 1802 N N . TRP B 1 92 ? -4.023 2.611 6.461 1 93.69 92 TRP B N 1
ATOM 1803 C CA . TRP B 1 92 ? -5.199 1.922 6.984 1 93.69 92 TRP B CA 1
ATOM 1804 C C . TRP B 1 92 ? -5.766 2.652 8.195 1 93.69 92 TRP B C 1
ATOM 1806 O O . TRP B 1 92 ? -6.98 2.709 8.383 1 93.69 92 TRP B O 1
ATOM 1816 N N . ASP B 1 93 ? -4.961 3.184 9.055 1 92.12 93 ASP B N 1
ATOM 1817 C CA . ASP B 1 93 ? -5.41 3.904 10.242 1 92.12 93 ASP B CA 1
ATOM 1818 C C . ASP B 1 93 ? -6.363 5.035 9.867 1 92.12 93 ASP B C 1
ATOM 1820 O O . ASP B 1 93 ? -7.453 5.152 10.438 1 92.12 93 ASP B O 1
ATOM 1824 N N . PHE B 1 94 ? -5.984 5.754 8.898 1 92.31 94 PHE B N 1
ATOM 1825 C CA . PHE B 1 94 ? -6.832 6.859 8.461 1 92.31 94 PHE B CA 1
ATOM 1826 C C . PHE B 1 94 ? -8.055 6.336 7.719 1 92.31 94 PHE B C 1
ATOM 1828 O O . PHE B 1 94 ? -9.172 6.801 7.953 1 92.31 94 PHE B O 1
ATOM 1835 N N . LEU B 1 95 ? -7.871 5.434 6.805 1 90.56 95 LEU B N 1
ATOM 1836 C CA . LEU B 1 95 ? -8.953 4.898 5.984 1 90.56 95 LEU B CA 1
ATOM 1837 C C . LEU B 1 95 ? -10.031 4.262 6.855 1 90.56 95 LEU B C 1
ATOM 1839 O O . LEU B 1 95 ? -11.227 4.422 6.59 1 90.56 95 LEU B O 1
ATOM 1843 N N . GLU B 1 96 ? -9.594 3.568 7.871 1 89.94 96 GLU B N 1
ATOM 1844 C CA . GLU B 1 96 ? -10.531 2.965 8.812 1 89.94 96 GLU B CA 1
ATOM 1845 C C . GLU B 1 96 ? -11.25 4.031 9.641 1 89.94 96 GLU B C 1
ATOM 1847 O O . GLU B 1 96 ? -12.469 3.998 9.781 1 89.94 96 GLU B O 1
ATOM 1852 N N . ALA B 1 97 ? -10.5 4.941 10.156 1 87 97 ALA B N 1
ATOM 1853 C CA . ALA B 1 97 ? -11.062 5.996 10.992 1 87 97 ALA B CA 1
ATOM 1854 C C . ALA B 1 97 ? -12.094 6.812 10.227 1 87 97 ALA B C 1
ATOM 1856 O O . ALA B 1 97 ? -13.094 7.258 10.797 1 87 97 ALA B O 1
ATOM 1857 N N . SER B 1 98 ? -11.875 7.012 8.961 1 86 98 SER B N 1
ATOM 1858 C CA . SER B 1 98 ? -12.773 7.824 8.148 1 86 98 SER B CA 1
ATOM 1859 C C . SER B 1 98 ? -13.867 6.969 7.512 1 86 98 SER B C 1
ATOM 1861 O O . SER B 1 98 ? -14.648 7.461 6.695 1 86 98 SER B O 1
ATOM 1863 N N . GLN B 1 99 ? -13.812 5.695 7.801 1 85 99 GLN B N 1
ATOM 1864 C CA . GLN B 1 99 ? -14.781 4.754 7.238 1 85 99 GLN B CA 1
ATOM 1865 C C . GLN B 1 99 ? -14.797 4.832 5.715 1 85 99 GLN B C 1
ATOM 1867 O O . GLN B 1 99 ? -15.859 4.871 5.102 1 85 99 GLN B O 1
ATOM 1872 N N . ALA B 1 100 ? -13.672 4.852 5.191 1 86.56 100 ALA B N 1
ATOM 1873 C CA . ALA B 1 100 ? -13.523 4.992 3.744 1 86.56 100 ALA B CA 1
ATOM 1874 C C . ALA B 1 100 ? -13.961 3.717 3.023 1 86.56 100 ALA B C 1
ATOM 1876 O O . ALA B 1 100 ? -13.781 2.613 3.543 1 86.56 100 ALA B O 1
ATOM 1877 N N . VAL B 1 101 ? -14.555 3.965 1.833 1 86.06 101 VAL B N 1
ATOM 1878 C CA . VAL B 1 101 ? -14.828 2.875 0.902 1 86.06 101 VAL B CA 1
ATOM 1879 C C . VAL B 1 101 ? -14.102 3.123 -0.415 1 86.06 101 VAL B C 1
ATOM 1881 O O . VAL B 1 101 ? -14.297 4.16 -1.055 1 86.06 101 VAL B O 1
ATOM 1884 N N . ILE B 1 102 ? -13.234 2.209 -0.735 1 88.5 102 ILE B N 1
ATOM 1885 C CA . ILE B 1 102 ? -12.461 2.309 -1.97 1 88.5 102 ILE B CA 1
ATOM 1886 C C . ILE B 1 102 ? -13.094 1.422 -3.043 1 88.5 102 ILE B C 1
ATOM 1888 O O . ILE B 1 102 ? -13.125 0.197 -2.904 1 88.5 102 ILE B O 1
ATOM 1892 N N . ASP B 1 103 ? -13.594 2.043 -4.039 1 84.56 103 ASP B N 1
ATOM 1893 C CA . ASP B 1 103 ? -14.117 1.316 -5.191 1 84.56 103 ASP B CA 1
ATOM 1894 C C . ASP B 1 103 ? -13.078 1.251 -6.309 1 84.56 103 ASP B C 1
ATOM 1896 O O . ASP B 1 103 ? -12.922 2.201 -7.082 1 84.56 103 ASP B O 1
ATOM 1900 N N . CYS B 1 104 ? -12.414 0.167 -6.422 1 87 104 CYS B N 1
ATOM 1901 C CA . CYS B 1 104 ? -11.305 0.027 -7.355 1 87 104 CYS B CA 1
ATOM 1902 C C . CYS B 1 104 ? -11.812 -0.133 -8.781 1 87 104 CYS B C 1
ATOM 1904 O O . CYS B 1 104 ? -11.109 0.21 -9.734 1 87 104 CYS B O 1
ATOM 1906 N N . GLY B 1 105 ? -13.039 -0.652 -8.883 1 81.88 105 GLY B N 1
ATOM 1907 C CA . GLY B 1 105 ? -13.625 -0.793 -10.203 1 81.88 105 GLY B CA 1
ATOM 1908 C C . GLY B 1 105 ? -13.992 0.535 -10.844 1 81.88 105 GLY B C 1
ATOM 1909 O O . GLY B 1 105 ? -13.789 0.729 -12.039 1 81.88 105 GLY B O 1
ATOM 1910 N N . GLN B 1 106 ? -14.438 1.401 -10 1 78.94 106 GLN B N 1
ATOM 1911 C CA . GLN B 1 106 ? -14.875 2.699 -10.5 1 78.94 106 GLN B CA 1
ATOM 1912 C C . GLN B 1 106 ? -13.812 3.766 -10.266 1 78.94 106 GLN B C 1
ATOM 1914 O O . GLN B 1 106 ? -13.984 4.922 -10.656 1 78.94 106 GLN B O 1
ATOM 1919 N N . ASN B 1 107 ? -12.695 3.281 -9.641 1 77.81 107 ASN B N 1
ATOM 1920 C CA . ASN B 1 107 ? -11.633 4.219 -9.289 1 77.81 107 ASN B CA 1
ATOM 1921 C C . ASN B 1 107 ? -12.164 5.379 -8.453 1 77.81 107 ASN B C 1
ATOM 1923 O O . ASN B 1 107 ? -11.914 6.543 -8.766 1 77.81 107 ASN B O 1
ATOM 1927 N N . GLU B 1 108 ? -13.031 4.953 -7.41 1 77.38 108 GLU B N 1
ATOM 1928 C CA . GLU B 1 108 ? -13.648 5.945 -6.535 1 77.38 108 GLU B CA 1
ATOM 1929 C C . GLU B 1 108 ? -13.383 5.625 -5.066 1 77.38 108 GLU B C 1
ATOM 1931 O O . GLU B 1 108 ? -13.289 4.457 -4.688 1 77.38 108 GLU B O 1
ATOM 1936 N N . LEU B 1 109 ? -13.172 6.684 -4.367 1 73.88 109 LEU B N 1
ATOM 1937 C CA . LEU B 1 109 ? -13.125 6.602 -2.91 1 73.88 109 LEU B CA 1
ATOM 1938 C C . LEU B 1 109 ? -14.305 7.344 -2.289 1 73.88 109 LEU B C 1
ATOM 1940 O O . LEU B 1 109 ? -14.594 8.477 -2.666 1 73.88 109 LEU B O 1
ATOM 1944 N N . VAL B 1 110 ? -15.102 6.613 -1.538 1 72.38 110 VAL B N 1
ATOM 1945 C CA . VAL B 1 110 ? -16.219 7.207 -0.81 1 72.38 110 VAL B CA 1
ATOM 1946 C C . VAL B 1 110 ? -15.875 7.289 0.677 1 72.38 110 VAL B C 1
ATOM 1948 O O . VAL B 1 110 ? -15.461 6.301 1.281 1 72.38 110 VAL B O 1
ATOM 1951 N N . LEU B 1 111 ? -15.898 8.477 1.2 1 69.31 111 LEU B N 1
ATOM 1952 C CA . LEU B 1 111 ? -15.688 8.688 2.627 1 69.31 111 LEU B CA 1
ATOM 1953 C C . LEU B 1 111 ? -16.984 9.078 3.316 1 69.31 111 LEU B C 1
ATOM 1955 O O . LEU B 1 111 ? -17.734 9.922 2.811 1 69.31 111 LEU B O 1
ATOM 1959 N N . GLU B 1 112 ? -17.578 8.102 4.191 1 57.38 112 GLU B N 1
ATOM 1960 C CA . GLU B 1 112 ? -18.766 8.477 4.945 1 57.38 112 GLU B CA 1
ATOM 1961 C C . GLU B 1 112 ? -18.469 9.578 5.949 1 57.38 112 GLU B C 1
ATOM 1963 O O . GLU B 1 112 ? -17.344 9.664 6.469 1 57.38 112 GLU B O 1
ATOM 1968 N N . ASP B 1 113 ? -19.266 10.539 5.969 1 48 113 ASP B N 1
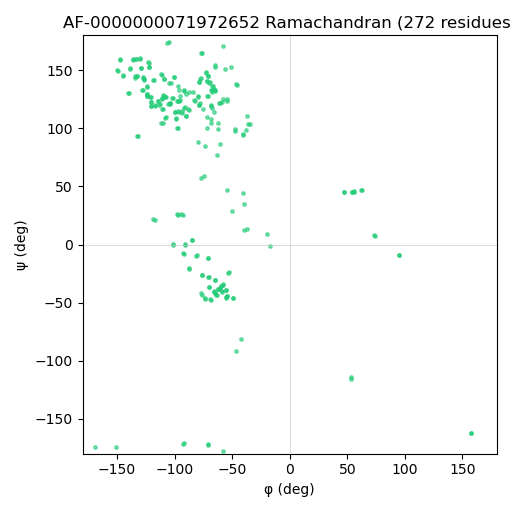ATOM 1969 C CA . ASP B 1 113 ? -19.219 11.539 7.035 1 48 113 ASP B CA 1
ATOM 1970 C C . ASP B 1 113 ? -19.141 10.875 8.406 1 48 113 ASP B C 1
ATOM 1972 O O . ASP B 1 113 ? -19.891 9.938 8.688 1 48 113 ASP B O 1
ATOM 1976 N N . ILE B 1 114 ? -17.969 10.734 9.023 1 43.25 114 ILE B N 1
ATOM 1977 C CA . ILE B 1 114 ? -17.797 10.219 10.375 1 43.25 114 ILE B CA 1
ATOM 1978 C C . ILE B 1 114 ? -18.891 10.766 11.289 1 43.25 114 ILE B C 1
ATOM 1980 O O . ILE B 1 114 ? -18.812 11.906 11.742 1 43.25 114 ILE B O 1
ATOM 1984 N N . CYS B 1 115 ? -20.062 10.844 11.031 1 36.25 115 CYS B N 1
ATOM 1985 C CA . CYS B 1 115 ? -20.906 11.211 12.172 1 36.25 115 CYS B CA 1
ATOM 1986 C C . CYS B 1 115 ? -20.797 10.172 13.273 1 36.25 115 CYS B C 1
ATOM 1988 O O . CYS B 1 115 ? -21.062 8.984 13.047 1 36.25 115 CYS B O 1
ATOM 1990 N N . ARG B 1 116 ? -19.766 10.32 14.18 1 35.69 116 ARG B N 1
ATOM 1991 C CA . ARG B 1 116 ? -19.891 9.602 15.438 1 35.69 116 ARG B CA 1
ATOM 1992 C C . ARG B 1 116 ? -21.344 9.594 15.914 1 35.69 116 ARG B C 1
ATOM 1994 O O . ARG B 1 116 ? -22 10.641 15.969 1 35.69 116 ARG B O 1
ATOM 2001 N N . ASP B 1 117 ? -21.953 8.422 15.867 1 34.62 117 ASP B N 1
ATOM 2002 C CA . ASP B 1 117 ? -23.188 8.195 16.609 1 34.62 117 ASP B CA 1
ATOM 2003 C C . ASP B 1 117 ? -23.047 8.625 18.062 1 34.62 117 ASP B C 1
ATOM 2005 O O . ASP B 1 117 ? -22.703 7.816 18.922 1 34.62 117 ASP B O 1
ATOM 2009 N N . SER B 1 118 ? -22.312 9.508 18.547 1 33.56 118 SER B N 1
ATOM 2010 C CA . SER B 1 118 ? -22.844 9.617 19.906 1 33.56 118 SER B CA 1
ATOM 2011 C C . SER B 1 118 ? -24.359 9.695 19.906 1 33.56 118 SER B C 1
ATOM 2013 O O . SER B 1 118 ? -25.016 9.133 20.781 1 33.56 118 SER B O 1
ATOM 2015 N N . GLN B 1 119 ? -25.031 10.938 19.859 1 30.41 119 GLN B N 1
ATOM 2016 C CA . GLN B 1 119 ? -26.422 11.117 20.25 1 30.41 119 GLN B CA 1
ATOM 2017 C C . GLN B 1 119 ? -27.344 10.281 19.375 1 30.41 119 GLN B C 1
ATOM 2019 O O . GLN B 1 119 ? -27.156 10.195 18.156 1 30.41 119 GLN B O 1
ATOM 2024 N N . ARG B 1 120 ? -28.266 9.258 19.922 1 32.69 120 ARG B N 1
ATOM 2025 C CA . ARG B 1 120 ? -29.719 9.062 19.797 1 32.69 120 ARG B CA 1
ATOM 2026 C C . ARG B 1 120 ? -30.391 10.336 19.297 1 32.69 120 ARG B C 1
ATOM 2028 O O . ARG B 1 120 ? -31.375 10.781 19.906 1 32.69 120 ARG B O 1
ATOM 2035 N N . LEU B 1 121 ? -29.688 11.453 19.047 1 29.73 121 LEU B N 1
ATOM 2036 C CA . LEU B 1 121 ? -30.531 12.617 18.781 1 29.73 121 LEU B CA 1
ATOM 2037 C C . LEU B 1 121 ? -31.469 12.359 17.594 1 29.73 121 LEU B C 1
ATOM 2039 O O . LEU B 1 121 ? -31.219 11.453 16.797 1 29.73 121 LEU B O 1
ATOM 2043 N N . THR B 1 122 ? -32.312 13.484 17.234 1 32.81 122 THR B N 1
ATOM 2044 C CA . THR B 1 122 ? -33.406 13.633 16.281 1 32.81 122 THR B CA 1
ATOM 2045 C C . THR B 1 122 ? -32.938 13.234 14.883 1 32.81 122 THR B C 1
ATOM 2047 O O . THR B 1 122 ? -31.766 13.312 14.555 1 32.81 122 THR B O 1
ATOM 2050 N N . PRO B 1 123 ? -33.906 12.695 13.953 1 34 123 PRO B N 1
ATOM 2051 C CA . PRO B 1 123 ? -33.969 12.234 12.562 1 34 123 PRO B CA 1
ATOM 2052 C C . PRO B 1 123 ? -33.094 13.086 11.625 1 34 123 PRO B C 1
ATOM 2054 O O . PRO B 1 123 ? -33.281 13.031 10.406 1 34 123 PRO B O 1
ATOM 2057 N N . GLY B 1 124 ? -32.156 13.977 12.109 1 34.25 124 GLY B N 1
ATOM 2058 C CA . GLY B 1 124 ? -31.734 14.953 11.125 1 34.25 124 GLY B CA 1
ATOM 2059 C C . GLY B 1 124 ? -30.875 14.359 10.031 1 34.25 124 GLY B C 1
ATOM 2060 O O . GLY B 1 124 ? -30.438 13.211 10.125 1 34.25 124 GLY B O 1
ATOM 2061 N N . ILE B 1 125 ? -30.281 15.375 9.094 1 33.81 125 ILE B N 1
ATOM 2062 C CA . ILE B 1 125 ? -29.781 15.398 7.719 1 33.81 125 ILE B CA 1
ATOM 2063 C C . ILE B 1 125 ? -28.422 14.711 7.656 1 33.81 125 ILE B C 1
ATOM 2065 O O . ILE B 1 125 ? -27.438 15.227 8.188 1 33.81 125 ILE B O 1
ATOM 2069 N N . CYS B 1 126 ? -28.219 13.484 8.008 1 35.38 126 CYS B N 1
ATOM 2070 C CA . CYS B 1 126 ? -26.984 12.805 7.605 1 35.38 126 CYS B CA 1
ATOM 2071 C C . CYS B 1 126 ? -26.609 13.156 6.172 1 35.38 126 CYS B C 1
ATOM 2073 O O . CYS B 1 126 ? -27.438 13.047 5.266 1 35.38 126 CYS B O 1
ATOM 2075 N N . MET B 1 127 ? -25.766 14.164 6.008 1 37.28 127 MET B N 1
ATOM 2076 C CA . MET B 1 127 ? -25.391 14.523 4.645 1 37.28 127 MET B CA 1
ATOM 2077 C C . MET B 1 127 ? -25.047 13.281 3.828 1 37.28 127 MET B C 1
ATOM 2079 O O . MET B 1 127 ? -24.609 12.273 4.383 1 37.28 127 MET B O 1
ATOM 2083 N N . PRO B 1 128 ? -25.453 13.18 2.656 1 39.66 128 PRO B N 1
ATOM 2084 C CA . PRO B 1 128 ? -25.172 12.062 1.754 1 39.66 128 PRO B CA 1
ATOM 2085 C C . PRO B 1 128 ? -23.672 11.797 1.609 1 39.66 128 PRO B C 1
ATOM 2087 O O . PRO B 1 128 ? -22.859 12.711 1.768 1 39.66 128 PRO B O 1
ATOM 2090 N N . PRO B 1 129 ? -23.234 10.586 1.861 1 44.06 129 PRO B N 1
ATOM 2091 C CA . PRO B 1 129 ? -21.844 10.219 1.603 1 44.06 129 PRO B CA 1
ATOM 2092 C C . PRO B 1 129 ? -21.281 10.891 0.35 1 44.06 129 PRO B C 1
ATOM 2094 O O . PRO B 1 129 ? -21.984 11.008 -0.659 1 44.06 129 PRO B O 1
ATOM 2097 N N . GLY B 1 130 ? -20.422 11.969 0.583 1 43.81 130 GLY B N 1
ATOM 2098 C CA . GLY B 1 130 ? -19.812 12.531 -0.613 1 43.81 130 GLY B CA 1
ATOM 2099 C C . GLY B 1 130 ? -18.859 11.586 -1.31 1 43.81 130 GLY B C 1
ATOM 2100 O O . GLY B 1 130 ? -18.203 10.766 -0.661 1 43.81 130 GLY B O 1
ATOM 2101 N N . THR B 1 131 ? -19.141 11.141 -2.49 1 44.88 131 THR B N 1
ATOM 2102 C CA . THR B 1 131 ? -18.25 10.359 -3.352 1 44.88 131 THR B CA 1
ATOM 2103 C C . THR B 1 131 ? -17.078 11.211 -3.842 1 44.88 131 THR B C 1
ATOM 2105 O O . THR B 1 131 ? -17.281 12.336 -4.305 1 44.88 131 THR B O 1
ATOM 2108 N N . ILE B 1 132 ? -15.891 10.93 -3.293 1 49.75 132 ILE B N 1
ATOM 2109 C CA . ILE B 1 132 ? -14.727 11.594 -3.852 1 49.75 132 ILE B CA 1
ATOM 2110 C C . ILE B 1 132 ? -14.047 10.68 -4.875 1 49.75 132 ILE B C 1
ATOM 2112 O O . ILE B 1 132 ? -13.992 9.461 -4.688 1 49.75 132 ILE B O 1
ATOM 2116 N N . HIS B 1 133 ? -13.719 11.266 -6.062 1 45.88 133 HIS B N 1
ATOM 2117 C CA . HIS B 1 133 ? -13.125 10.523 -7.168 1 45.88 133 HIS B CA 1
ATOM 2118 C C . HIS B 1 133 ? -11.617 10.406 -7.012 1 45.88 133 HIS B C 1
ATOM 2120 O O . HIS B 1 133 ? -10.953 11.359 -6.594 1 45.88 133 HIS B O 1
ATOM 2126 N N . LEU B 1 134 ? -11.031 9.258 -7.141 1 47.5 134 LEU B N 1
ATOM 2127 C CA . LEU B 1 134 ? -9.602 9 -7.219 1 47.5 134 LEU B CA 1
ATOM 2128 C C . LEU B 1 134 ? -9.047 9.375 -8.594 1 47.5 134 LEU B C 1
ATOM 2130 O O . LEU B 1 134 ? -9.734 9.211 -9.602 1 47.5 134 LEU B O 1
ATOM 2134 N N . SER B 1 135 ? -8.094 10.398 -8.695 1 36.09 135 SER B N 1
ATOM 2135 C CA . SER B 1 135 ? -7.512 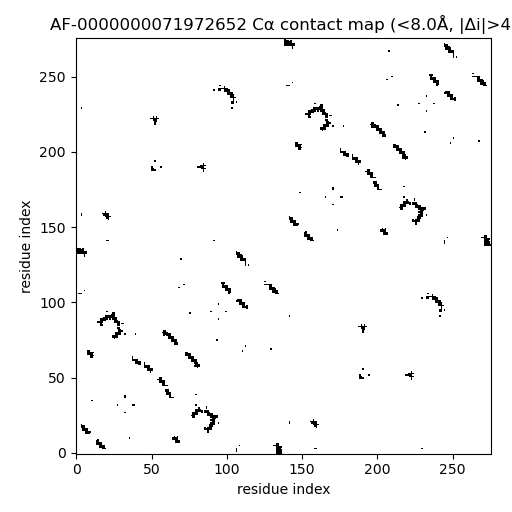10.766 -9.984 1 36.09 135 SER B CA 1
ATOM 2136 C C . SER B 1 135 ? -6.246 9.961 -10.266 1 36.09 135 SER B C 1
ATOM 2138 O O . SER B 1 135 ? -5.516 9.602 -9.344 1 36.09 135 SER B O 1
ATOM 2140 N N . ARG B 1 136 ? -6.027 9.289 -11.422 1 31.86 136 ARG B N 1
ATOM 2141 C CA . ARG B 1 136 ? -4.816 8.641 -11.914 1 31.86 136 ARG B CA 1
ATOM 2142 C C . ARG B 1 136 ? -3.777 9.68 -12.336 1 31.86 136 ARG B C 1
ATOM 2144 O O . ARG B 1 136 ? -4.105 10.648 -13.016 1 31.86 136 ARG B O 1
ATOM 2151 N N . ILE B 1 137 ? -2.762 10.008 -11.547 1 22.28 137 ILE B N 1
ATOM 2152 C CA . ILE B 1 137 ? -1.704 10.758 -12.211 1 22.28 137 ILE B CA 1
ATOM 2153 C C . ILE B 1 137 ? -1.083 9.914 -13.32 1 22.28 137 ILE B C 1
ATOM 2155 O O . ILE B 1 137 ? -0.63 8.789 -13.07 1 22.28 137 ILE B O 1
ATOM 2159 N N . LEU B 1 138 ? -1.463 10.133 -14.523 1 19.58 138 LEU B N 1
ATOM 2160 C CA . LEU B 1 138 ? -0.656 9.703 -15.664 1 19.58 138 LEU B CA 1
ATOM 2161 C C . LEU B 1 138 ? 0.718 10.359 -15.633 1 19.58 138 LEU B C 1
ATOM 2163 O O . LEU B 1 138 ? 0.828 11.57 -15.406 1 19.58 138 LEU B O 1
#

pLDDT: mean 79.78, std 23.22, range [19.58, 98.62]

Nearest PDB structures (foldseek):
  4rgh-assembly1_A  TM=7.990E-01  e=5.313E-09  Homo sapiens
  7d66-assembly2_L  TM=8.455E-01  e=2.813E-08  Toxoplasma gondii GT1
  7d66-assembly2_H  TM=8.428E-01  e=3.155E-08  Toxoplasma gondii GT1
  7d66-assembly2_I  TM=8.200E-01  e=4.454E-08  Toxoplasma gondii GT1
  5yq8-assembly2_D  TM=7.640E-01  e=1.327E-07  Leishmania major

Foldseek 3Di:
DAAQWFFWAKLNRTDIAGEEAPFAFKAAEPVVCVVSPWDFDADPVFDWGQDPVGDTAGFRGKTWIWIDDDHDTDIDMHTYHNDDPGRIYHYNVNCVQQVWDQDNPQQKIWGQDPPPPPDPDDPDCSDPGDITHHDHDD/DQDQWFFWAKLNRTDIAGEEAPFAFKAAEPVVCVVSPWDFDADPVFDWGQDDVGDTAGFRGKTWIWIDDDHDTDIDMHTYHNDDPGRIYHYNVNCVQQVWDQDNPQQKIWGQDPPPPPDPDDPDDSDPGDITHHDDPD

Secondary structure (DSSP, 8-state):
--SSEEEEEETTEEEEEEE-TT-SS-EEEHHHHHHTTPPPB--TTPPPEE-TTS-EE---EEEEEEEEETTEEEEEEEEEESS-SSSEEE-HHHHHHTTEEEETTTTEEEE-------S---S------EEEEEE---/--SSEEEEEETTEEEEEEE-TT-SS-EEEHHHHHHTTPPPB--TTPPPEE-TTS-EE---EEEEEEEEETTEEEEEEEEEESS-SSSEEE-HHHHHHTTEEEETTTTEEEE-----------S------EEEEEE---

InterPro domains:
  IPR001969 Aspartic peptidase, active site [PS00141] (17-28)
  IPR021109 Aspartic peptidase domain superfamily [G3DSA:2.40.70.10] (5-118)
  IPR021109 Aspartic peptidase domain superfamily [SSF50630] (6-104)

Solvent-accessible surface area (backbone atoms only — not comparable to full-atom values): 14622 Å² total; per-residue (Å²): 99,59,32,50,24,36,79,36,31,46,73,88,37,80,43,70,25,36,39,19,44,55,34,70,56,25,34,30,13,41,67,46,40,55,71,71,69,53,70,76,42,74,45,95,76,57,66,70,42,75,35,64,57,48,48,72,43,73,50,70,24,31,35,74,45,38,40,31,55,92,92,42,73,44,81,44,74,26,40,24,23,80,47,39,61,47,57,30,36,41,6,30,51,50,35,34,70,38,34,21,30,39,29,39,54,75,26,30,34,31,39,41,72,69,66,78,71,71,70,91,62,78,93,66,85,71,73,72,62,54,76,44,65,18,36,28,85,128,94,66,32,51,26,35,78,34,30,46,72,87,37,81,44,72,25,37,39,19,44,58,33,71,57,24,34,31,12,42,68,46,40,52,72,70,68,54,69,75,42,72,45,95,76,56,66,68,42,73,35,63,58,48,48,71,42,73,50,70,22,31,35,73,46,38,41,32,56,92,92,43,72,45,81,43,74,27,40,25,24,78,47,39,60,47,57,30,36,42,6,30,51,50,36,33,69,38,33,22,30,39,29,38,55,75,24,30,35,32,40,41,74,70,67,74,74,69,72,92,61,79,94,67,85,73,72,72,63,52,74,42,65,19,44,21,86,126